Protein AF-A0A165EGM9-F1 (afdb_monomer_lite)

Organism: NCBI:txid1353952

Structure (mmCIF, N/CA/C/O backbone):
data_AF-A0A165EGM9-F1
#
_entry.id   AF-A0A165EGM9-F1
#
loop_
_atom_site.group_PDB
_atom_site.id
_atom_site.type_symbol
_atom_site.label_atom_id
_atom_site.label_alt_id
_atom_site.label_comp_id
_atom_site.label_asym_id
_atom_site.label_entity_id
_atom_site.label_seq_id
_atom_site.pdbx_PDB_ins_code
_atom_site.Cartn_x
_atom_site.Cartn_y
_atom_site.Cartn_z
_atom_site.occupancy
_atom_site.B_iso_or_equiv
_atom_site.auth_seq_id
_atom_site.auth_comp_id
_atom_site.auth_asym_id
_atom_site.auth_atom_id
_atom_site.pdbx_PDB_model_num
ATOM 1 N N . MET A 1 1 ? 1.445 -1.308 5.300 1.00 46.31 1 MET A N 1
ATOM 2 C CA . MET A 1 1 ? 2.634 -1.168 4.480 1.00 46.31 1 MET A CA 1
ATOM 3 C C . MET A 1 1 ? 2.677 0.262 4.068 1.00 46.31 1 MET A C 1
ATOM 5 O O . MET A 1 1 ? 2.256 0.664 2.996 1.00 46.31 1 MET A O 1
ATOM 9 N N . SER A 1 2 ? 3.151 1.046 5.029 1.00 51.19 2 SER A N 1
ATOM 10 C CA . SER A 1 2 ? 4.449 1.681 4.894 1.00 51.19 2 SER A CA 1
ATOM 11 C C . SER A 1 2 ? 4.922 1.847 3.472 1.00 51.19 2 SER A C 1
ATOM 13 O O . SER A 1 2 ? 5.121 0.859 2.762 1.00 51.19 2 SER A O 1
ATOM 15 N N . ASP A 1 3 ? 5.277 3.072 3.143 1.00 58.41 3 ASP A N 1
ATOM 16 C CA . ASP A 1 3 ? 6.037 3.403 1.949 1.00 58.41 3 ASP A CA 1
ATOM 17 C C . ASP A 1 3 ? 7.309 2.528 1.747 1.00 58.41 3 ASP A C 1
ATOM 19 O O . ASP A 1 3 ? 7.892 2.524 0.669 1.00 58.41 3 ASP A O 1
ATOM 23 N N . LEU A 1 4 ? 7.719 1.749 2.758 1.00 63.91 4 LEU A N 1
ATOM 24 C CA . LEU A 1 4 ? 8.855 0.827 2.759 1.00 63.91 4 LEU A CA 1
ATOM 25 C C . LEU A 1 4 ? 8.668 -0.479 1.946 1.00 63.91 4 LEU A C 1
ATOM 27 O O . LEU A 1 4 ? 9.617 -0.933 1.311 1.00 63.91 4 LEU A O 1
ATOM 31 N N . TYR A 1 5 ? 7.478 -1.099 1.952 1.00 76.06 5 TYR A N 1
ATOM 32 C CA . TYR A 1 5 ? 7.256 -2.459 1.407 1.00 76.06 5 TYR A CA 1
ATOM 33 C C . TYR A 1 5 ? 6.175 -2.520 0.312 1.00 76.06 5 TYR A C 1
ATOM 35 O O . TYR A 1 5 ? 5.397 -3.469 0.203 1.00 76.06 5 TYR A O 1
ATOM 43 N N . ILE A 1 6 ? 6.108 -1.471 -0.503 1.00 76.62 6 ILE A N 1
ATOM 44 C CA . ILE A 1 6 ? 5.045 -1.240 -1.492 1.00 76.62 6 ILE A CA 1
ATOM 45 C C . ILE A 1 6 ? 4.948 -2.386 -2.528 1.00 76.62 6 ILE A C 1
ATOM 47 O O . ILE A 1 6 ? 3.878 -2.639 -3.080 1.00 76.62 6 ILE A O 1
ATOM 51 N N . TYR A 1 7 ? 6.038 -3.116 -2.779 1.00 82.06 7 TYR A N 1
ATOM 52 C CA . TYR A 1 7 ? 6.131 -4.128 -3.835 1.00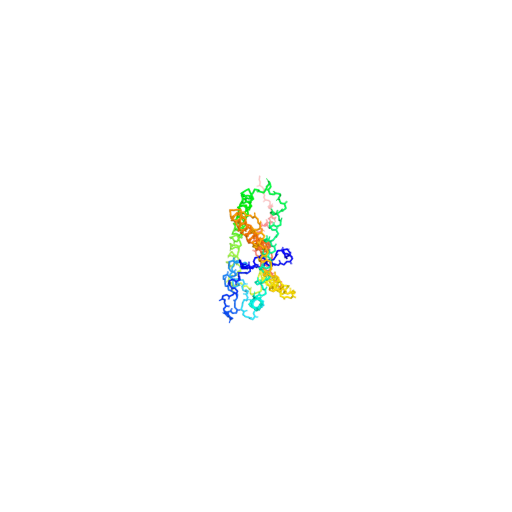 82.06 7 TYR A CA 1
ATOM 53 C C . TYR A 1 7 ? 5.785 -5.555 -3.385 1.00 82.06 7 TYR A C 1
ATOM 55 O O . TYR A 1 7 ? 5.744 -6.455 -4.224 1.00 82.06 7 TYR A O 1
ATOM 63 N N . LEU A 1 8 ? 5.516 -5.782 -2.092 1.00 74.06 8 LEU A N 1
ATOM 64 C CA . LEU A 1 8 ? 5.177 -7.112 -1.564 1.00 74.06 8 LEU A CA 1
ATOM 65 C C . LEU A 1 8 ? 3.777 -7.605 -1.982 1.00 74.06 8 LEU A C 1
ATOM 67 O O . LEU A 1 8 ? 3.542 -8.810 -1.980 1.00 74.06 8 LEU A O 1
ATOM 71 N N . LEU A 1 9 ? 2.872 -6.703 -2.386 1.00 56.66 9 LEU A N 1
ATOM 72 C CA . LEU A 1 9 ? 1.437 -6.995 -2.573 1.00 56.66 9 LEU A CA 1
ATOM 73 C C . LEU A 1 9 ? 0.967 -7.164 -4.009 1.00 56.66 9 LEU A C 1
ATOM 75 O O . LEU A 1 9 ? -0.222 -7.374 -4.219 1.00 56.66 9 LEU A O 1
ATOM 79 N N . ALA A 1 10 ? 1.840 -7.056 -5.012 1.00 55.12 10 ALA A N 1
ATOM 80 C CA . ALA A 1 10 ? 1.376 -6.974 -6.399 1.00 55.12 10 ALA A CA 1
ATOM 81 C C . ALA A 1 10 ? 0.508 -8.168 -6.856 1.00 55.12 10 ALA A C 1
ATOM 83 O O . ALA A 1 10 ? -0.290 -7.996 -7.769 1.00 55.12 10 ALA A O 1
ATOM 84 N N . ASN A 1 11 ? 0.618 -9.319 -6.181 1.00 46.97 11 ASN A N 1
ATOM 85 C CA . ASN A 1 11 ? -0.082 -10.563 -6.510 1.00 46.97 11 ASN A CA 1
ATOM 86 C C . ASN A 1 11 ? -1.082 -11.030 -5.433 1.00 46.97 11 ASN A C 1
ATOM 88 O O . ASN A 1 11 ? -1.532 -12.163 -5.515 1.00 46.97 11 ASN A O 1
ATOM 92 N N . VAL A 1 12 ? -1.344 -10.231 -4.394 1.00 47.81 12 VAL A N 1
ATOM 93 C CA . VAL A 1 12 ? -2.263 -10.588 -3.282 1.00 47.81 12 VAL A CA 1
ATOM 94 C C . VAL A 1 12 ? -3.356 -9.525 -3.107 1.00 47.81 12 VAL A C 1
ATOM 96 O O . VAL A 1 12 ? -4.030 -9.452 -2.081 1.00 47.81 12 VAL A O 1
ATOM 99 N N . VAL A 1 13 ? -3.473 -8.654 -4.115 1.00 51.06 13 VAL A N 1
ATOM 100 C CA . VAL A 1 13 ? -4.503 -7.621 -4.218 1.00 51.06 13 VAL A CA 1
ATOM 101 C C . VAL A 1 13 ? -5.857 -8.324 -4.202 1.00 51.06 13 VAL A C 1
ATOM 103 O O . VAL A 1 13 ? -6.019 -9.325 -4.890 1.00 51.06 13 VAL A O 1
ATOM 106 N N . ASP A 1 14 ? -6.779 -7.826 -3.383 1.00 53.75 14 ASP A N 1
ATOM 107 C CA . ASP A 1 14 ? -8.149 -8.332 -3.202 1.00 53.75 14 ASP A CA 1
ATOM 108 C C . ASP A 1 14 ? -8.296 -9.666 -2.434 1.00 53.75 14 ASP A C 1
ATOM 110 O O . ASP A 1 14 ? -9.394 -9.981 -1.983 1.00 53.75 14 ASP A O 1
ATOM 114 N N . GLU A 1 15 ? -7.214 -10.417 -2.200 1.00 54.19 15 GLU A N 1
ATOM 115 C CA . GLU A 1 15 ? -7.242 -11.658 -1.397 1.00 54.19 15 GLU A CA 1
ATOM 116 C C . GLU A 1 15 ? -6.961 -11.424 0.095 1.00 54.19 15 GLU A C 1
ATOM 118 O O . GLU A 1 15 ? -7.392 -12.198 0.948 1.00 54.19 15 GLU A O 1
ATOM 123 N N . THR A 1 16 ? -6.220 -10.364 0.426 1.00 61.44 16 THR A N 1
ATOM 124 C CA . THR A 1 16 ? -5.791 -10.053 1.798 1.00 61.44 16 THR A CA 1
ATOM 125 C C . THR A 1 16 ? -5.940 -8.566 2.082 1.00 61.44 16 THR A C 1
ATOM 127 O O . THR A 1 16 ? -5.883 -7.744 1.162 1.00 61.44 16 THR A O 1
ATOM 130 N N . ALA A 1 17 ? -6.123 -8.208 3.358 1.00 62.81 17 ALA A N 1
ATOM 131 C CA . ALA A 1 17 ? -6.141 -6.806 3.759 1.00 62.81 17 ALA A CA 1
ATOM 132 C C . ALA A 1 17 ? -4.842 -6.135 3.273 1.00 62.81 17 ALA A C 1
ATOM 134 O O . ALA A 1 17 ? -3.748 -6.670 3.502 1.00 62.81 17 ALA A O 1
ATOM 135 N N . PRO A 1 18 ? -4.918 -4.987 2.572 1.00 66.44 18 PRO A N 1
ATOM 136 C CA . PRO A 1 18 ? -3.711 -4.279 2.199 1.00 66.44 18 PRO A CA 1
ATOM 137 C C . PRO A 1 18 ? -3.057 -3.879 3.501 1.00 66.44 18 PRO A C 1
ATOM 139 O O . PRO A 1 18 ? -3.731 -3.287 4.336 1.00 66.44 18 PRO A O 1
ATOM 142 N N . PHE A 1 19 ? -1.766 -4.150 3.695 1.00 65.38 19 PHE A N 1
ATOM 143 C CA . PHE A 1 19 ? -1.210 -3.727 4.968 1.00 65.38 19 PHE A CA 1
ATOM 144 C C . PHE A 1 19 ? -1.442 -2.228 5.151 1.00 65.38 19 PHE A C 1
ATOM 146 O O . PHE A 1 19 ? -0.991 -1.380 4.371 1.00 65.38 19 PHE A O 1
ATOM 153 N N . THR A 1 20 ? -2.090 -1.907 6.249 1.00 65.44 20 THR A N 1
ATOM 154 C CA . THR A 1 20 ? -2.581 -0.571 6.561 1.00 65.44 20 THR A CA 1
ATOM 155 C C . THR A 1 20 ? -1.590 0.177 7.447 1.00 65.44 20 THR A C 1
ATOM 157 O O . THR A 1 20 ? -1.567 1.402 7.446 1.00 65.44 20 THR A O 1
ATOM 160 N N . PHE A 1 21 ? -0.668 -0.523 8.113 1.00 64.50 21 PHE A N 1
ATOM 161 C CA . PHE A 1 21 ? 0.251 0.074 9.089 1.00 64.50 21 PHE A CA 1
ATOM 162 C C . PHE A 1 21 ? 1.520 0.684 8.472 1.00 64.50 21 PHE A C 1
ATOM 164 O O . PHE A 1 21 ? 2.106 0.131 7.530 1.00 64.50 21 PHE A O 1
ATOM 171 N N . LYS A 1 22 ? 1.969 1.836 8.986 1.00 60.91 22 LYS A N 1
ATOM 172 C CA . LYS A 1 22 ? 3.265 2.439 8.627 1.00 60.91 22 LYS A CA 1
ATOM 173 C C . LYS A 1 22 ? 4.390 1.624 9.271 1.00 60.91 22 LYS A C 1
ATOM 175 O O . LYS A 1 22 ? 4.362 1.381 10.465 1.00 60.91 22 LYS A O 1
ATOM 180 N N . ALA A 1 23 ? 5.380 1.199 8.493 1.00 57.84 23 ALA A N 1
ATOM 181 C CA . ALA A 1 23 ? 6.468 0.348 8.984 1.00 57.84 23 ALA A CA 1
ATOM 182 C C . ALA A 1 23 ? 7.548 1.171 9.676 1.00 57.84 23 ALA A C 1
ATOM 184 O O . ALA A 1 23 ? 8.191 0.632 10.560 1.00 57.84 23 ALA A O 1
ATOM 185 N N . SER A 1 24 ? 7.674 2.472 9.383 1.00 55.22 24 SER A N 1
ATOM 186 C CA . SER A 1 24 ? 8.448 3.386 10.237 1.00 55.22 24 SER A CA 1
ATOM 187 C C . SER A 1 24 ? 7.989 3.298 11.692 1.00 55.22 24 SER A C 1
ATOM 189 O O . SER A 1 24 ? 8.802 3.194 12.600 1.00 55.22 24 SER A O 1
ATOM 191 N N . ASP A 1 25 ? 6.675 3.246 11.905 1.00 56.81 25 ASP A N 1
ATOM 192 C CA . ASP A 1 25 ? 6.075 3.207 13.238 1.00 56.81 25 ASP A CA 1
ATOM 193 C C . ASP A 1 25 ? 6.242 1.813 13.884 1.00 56.81 25 ASP A C 1
ATOM 195 O O . ASP A 1 25 ? 6.171 1.675 15.103 1.00 56.81 25 ASP A O 1
ATOM 199 N N . LEU A 1 26 ? 6.517 0.779 13.076 1.00 58.16 26 LEU A N 1
ATOM 200 C CA . LEU A 1 26 ? 6.785 -0.598 13.514 1.00 58.16 26 LEU A CA 1
ATOM 201 C C . LEU A 1 26 ? 8.276 -0.841 13.815 1.00 58.16 26 LEU A C 1
ATOM 203 O O . LEU A 1 26 ? 8.591 -1.612 14.720 1.00 58.16 26 LEU A O 1
ATOM 207 N N . GLU A 1 27 ? 9.179 -0.195 13.072 1.00 56.47 27 GLU A N 1
ATOM 208 C CA . GLU A 1 27 ? 10.637 -0.359 13.159 1.00 56.47 27 GLU A CA 1
ATOM 209 C C . GLU A 1 27 ? 11.290 0.551 14.211 1.00 56.47 27 GLU A C 1
ATOM 211 O O . GLU A 1 27 ? 12.307 0.173 14.789 1.00 56.47 27 GLU A O 1
ATOM 216 N N . LEU A 1 28 ? 10.721 1.733 14.484 1.00 50.16 28 LEU A N 1
ATOM 217 C CA . LEU A 1 28 ? 11.346 2.750 15.348 1.00 50.16 28 LEU A CA 1
ATOM 218 C C . LEU A 1 28 ? 11.058 2.585 16.841 1.00 50.16 28 LEU A C 1
ATOM 220 O O . LEU A 1 28 ? 11.723 3.199 17.673 1.00 50.16 28 LEU A O 1
ATOM 224 N N . VAL A 1 29 ? 10.074 1.769 17.203 1.00 53.81 29 VAL A N 1
ATOM 225 C CA . VAL A 1 29 ? 9.747 1.546 18.607 1.00 53.81 29 VAL A CA 1
ATOM 226 C C . VAL A 1 29 ? 10.558 0.343 19.064 1.00 53.81 29 VAL A C 1
ATOM 228 O O . VAL A 1 29 ? 10.333 -0.769 18.574 1.00 53.81 29 VAL A O 1
ATOM 231 N N . ALA A 1 30 ? 11.468 0.548 20.022 1.00 53.50 30 ALA A N 1
ATOM 232 C CA . ALA A 1 30 ? 12.106 -0.531 20.774 1.00 53.50 30 ALA A CA 1
ATOM 233 C C . ALA A 1 30 ? 11.040 -1.524 21.282 1.00 53.50 30 ALA A C 1
ATOM 235 O O . ALA A 1 30 ? 9.835 -1.284 21.181 1.00 53.50 30 ALA A O 1
ATOM 236 N N . VAL A 1 31 ? 11.432 -2.695 21.768 1.00 53.50 31 VAL A N 1
ATOM 237 C CA . VAL A 1 31 ? 10.470 -3.629 22.369 1.00 53.50 31 VAL A CA 1
ATOM 238 C C . VAL A 1 31 ? 9.932 -2.994 23.665 1.00 53.50 31 VAL A C 1
ATOM 240 O O . VAL A 1 31 ? 10.500 -3.215 24.721 1.00 53.50 31 VAL A O 1
ATOM 243 N N . GLU A 1 32 ? 8.900 -2.152 23.496 1.00 50.09 32 GLU A N 1
ATOM 244 C CA . GLU A 1 32 ? 7.993 -1.410 24.393 1.00 50.09 32 GLU A CA 1
ATOM 245 C C . GLU A 1 32 ? 7.823 0.076 23.971 1.00 50.09 32 GLU A C 1
ATOM 247 O O . GLU A 1 32 ? 8.798 0.716 23.576 1.00 50.09 32 GLU A O 1
ATOM 252 N N . PRO A 1 33 ? 6.583 0.622 23.972 1.00 54.28 33 PRO A N 1
ATOM 253 C CA . PRO A 1 33 ? 5.447 0.191 24.776 1.00 54.28 33 PRO A CA 1
ATOM 254 C C . PRO A 1 33 ? 4.550 -0.827 24.066 1.00 54.28 33 PRO A C 1
ATOM 256 O O . PRO A 1 33 ? 4.423 -0.867 22.845 1.00 54.28 33 PRO A O 1
ATOM 259 N N . SER A 1 34 ? 3.941 -1.679 24.881 1.00 57.88 34 SER A N 1
ATOM 260 C CA . SER A 1 34 ? 3.045 -2.790 24.545 1.00 57.88 34 SER A CA 1
ATOM 261 C C . SER A 1 34 ? 1.631 -2.353 24.131 1.00 57.88 34 SER A C 1
ATOM 263 O O . SER A 1 34 ? 0.692 -3.142 24.208 1.00 57.88 34 SER A O 1
ATOM 265 N N . VAL A 1 35 ? 1.501 -1.094 23.711 1.00 63.22 35 VAL A N 1
ATOM 266 C CA . VAL A 1 35 ? 0.251 -0.401 23.388 1.00 63.22 35 VAL A CA 1
ATOM 267 C C . VAL A 1 35 ? 0.303 0.015 21.924 1.00 63.22 35 VAL A C 1
ATOM 269 O O . VAL A 1 35 ? 1.366 0.401 21.419 1.00 63.22 35 VAL A O 1
ATOM 272 N N . VAL A 1 36 ? -0.826 -0.075 21.225 1.00 64.69 36 VAL A N 1
ATOM 273 C CA . VAL A 1 36 ? -0.906 0.373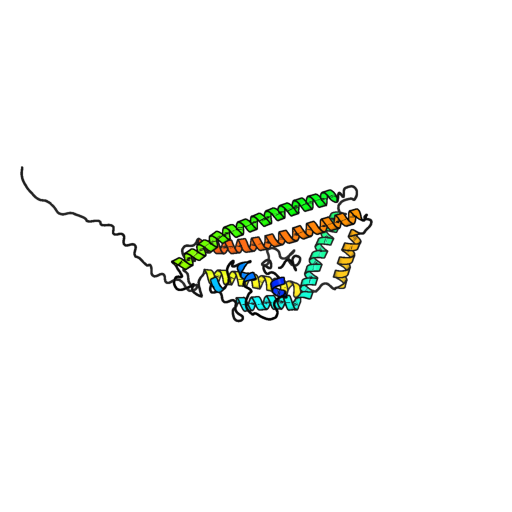 19.834 1.00 64.69 36 VAL A CA 1
ATOM 274 C C . VAL A 1 36 ? -0.725 1.899 19.793 1.00 64.69 36 VAL A C 1
ATOM 276 O O . VAL A 1 36 ? -1.450 2.613 20.480 1.00 64.69 36 VAL A O 1
ATOM 279 N N . PRO A 1 37 ? 0.245 2.450 19.035 1.00 65.31 37 PRO A N 1
ATOM 280 C CA . PRO A 1 37 ? 0.501 3.885 19.074 1.00 65.31 37 PRO A CA 1
ATOM 281 C C . PRO A 1 37 ? -0.732 4.697 18.641 1.00 65.31 37 PRO A C 1
ATOM 283 O O . PRO A 1 37 ? -1.288 4.413 17.576 1.00 65.31 37 PRO A O 1
ATOM 286 N N . PRO A 1 38 ? -1.109 5.776 19.354 1.00 64.00 38 PRO A N 1
ATOM 287 C CA . PRO A 1 38 ? -2.261 6.598 18.983 1.00 64.00 38 PRO A CA 1
ATOM 288 C C . PRO A 1 38 ? -2.161 7.167 17.570 1.00 64.00 38 PRO A C 1
ATOM 290 O O . PRO A 1 38 ? -3.171 7.325 16.901 1.00 64.00 38 PRO A O 1
ATOM 293 N N . ALA A 1 39 ? -0.955 7.434 17.059 1.00 60.50 39 ALA A N 1
ATOM 294 C CA . ALA A 1 39 ? -0.753 7.882 15.680 1.00 60.50 39 ALA A CA 1
ATOM 295 C C . ALA A 1 39 ? -1.187 6.829 14.645 1.00 60.50 39 ALA A C 1
ATOM 297 O O . ALA A 1 39 ? -1.685 7.189 13.579 1.00 60.50 39 ALA A O 1
ATOM 298 N N . VAL A 1 40 ? -1.037 5.540 14.960 1.00 58.47 40 VAL A N 1
ATOM 299 C CA . VAL A 1 40 ? -1.513 4.439 14.117 1.00 58.47 40 VAL A CA 1
ATOM 300 C C . VAL A 1 40 ? -3.040 4.388 14.120 1.00 58.47 40 VAL A C 1
ATOM 302 O O . VAL A 1 40 ? -3.619 4.193 13.058 1.00 58.47 40 VAL A O 1
ATOM 305 N N . MET A 1 41 ? -3.661 4.659 15.272 1.00 60.72 41 MET A N 1
ATOM 306 C CA . MET A 1 41 ? -5.113 4.563 15.479 1.00 60.72 41 MET A CA 1
ATOM 307 C C . MET A 1 41 ? -5.881 5.834 15.096 1.00 60.72 41 MET A C 1
ATOM 309 O O . MET A 1 41 ? -7.020 5.783 14.679 1.00 60.72 41 MET A O 1
ATOM 313 N N . SER A 1 42 ? -5.274 7.013 15.199 1.00 55.47 42 SER A N 1
ATOM 314 C CA . SER A 1 42 ? -5.935 8.296 14.907 1.00 55.47 42 SER A CA 1
ATOM 315 C C . SER A 1 42 ? -5.788 8.719 13.447 1.00 55.47 42 SER A C 1
ATOM 317 O O . SER A 1 42 ? -6.654 9.412 12.914 1.00 55.47 42 SER A O 1
ATOM 319 N N . SER A 1 43 ? -4.698 8.309 12.786 1.00 52.91 43 SER A N 1
ATOM 320 C CA . SER A 1 43 ? -4.437 8.648 11.380 1.00 52.91 43 SER A CA 1
ATOM 321 C C . SER A 1 43 ? -4.881 7.568 10.391 1.00 52.91 43 SER A C 1
ATOM 323 O O . SER A 1 43 ? -4.908 7.823 9.183 1.00 52.91 43 SER A O 1
ATOM 325 N N . ARG A 1 44 ? -5.215 6.368 10.882 1.00 60.94 44 ARG A N 1
ATOM 326 C CA . ARG A 1 44 ? -5.749 5.225 10.129 1.00 60.94 44 ARG A CA 1
ATOM 327 C C . ARG A 1 44 ? -6.735 4.491 11.037 1.00 60.94 44 ARG A C 1
ATOM 329 O O . ARG A 1 44 ? -6.550 4.524 12.239 1.00 60.94 44 ARG A O 1
ATOM 336 N N . TYR A 1 45 ? -7.791 3.921 10.461 1.00 56.28 45 TYR A N 1
ATOM 337 C CA . TYR A 1 4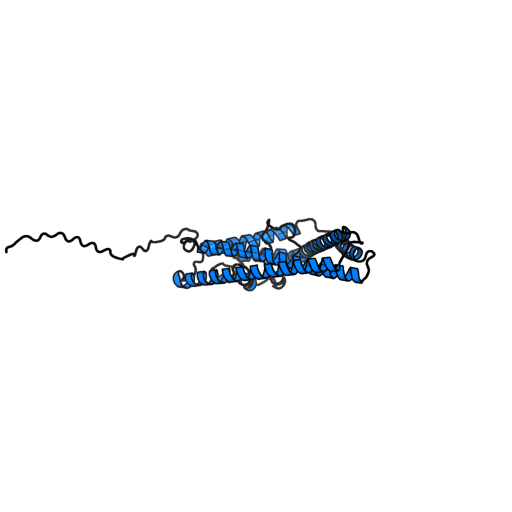5 ? -8.953 3.368 11.170 1.00 56.28 45 TYR A CA 1
ATOM 338 C C . TYR A 1 45 ? -8.630 2.631 12.501 1.00 56.28 45 TYR A C 1
ATOM 340 O O . TYR A 1 45 ? -7.649 1.887 12.550 1.00 56.28 45 TYR A O 1
ATOM 348 N N . PRO A 1 46 ? -9.474 2.761 13.548 1.00 58.75 46 PRO A N 1
ATOM 349 C CA . PRO A 1 46 ? -10.705 3.543 13.600 1.00 58.75 46 PRO A CA 1
ATOM 350 C C . PRO A 1 46 ? -10.332 4.981 13.890 1.00 58.75 46 PRO A C 1
ATOM 352 O O . PRO A 1 46 ? -9.607 5.198 14.825 1.00 58.75 46 PRO A O 1
ATOM 355 N N . TYR A 1 47 ? -10.784 5.954 13.108 1.00 67.94 47 TYR A N 1
ATOM 356 C CA . TYR A 1 47 ? -10.302 7.345 13.122 1.00 67.94 47 TYR A CA 1
ATOM 357 C C . TYR A 1 47 ? -10.620 8.144 14.415 1.00 67.94 47 TYR A C 1
ATOM 359 O O . TYR A 1 47 ? -11.334 9.149 14.391 1.00 67.94 47 TYR A O 1
ATOM 367 N N . ALA A 1 48 ? -10.151 7.633 15.548 1.00 69.00 48 ALA A N 1
ATOM 368 C CA . ALA A 1 48 ? -10.220 8.052 16.938 1.00 69.00 48 ALA A CA 1
ATOM 369 C C . ALA A 1 48 ? -9.351 7.064 17.753 1.00 69.00 48 ALA A C 1
ATOM 371 O O . ALA A 1 48 ? -9.063 5.952 17.327 1.00 69.00 48 ALA A O 1
ATOM 372 N N . GLU A 1 49 ? -8.906 7.440 18.943 1.00 75.12 49 GLU A N 1
ATOM 373 C CA . GLU A 1 49 ? -8.137 6.505 19.774 1.00 75.12 49 GLU A CA 1
ATOM 374 C C . GLU A 1 49 ? -8.977 5.273 20.159 1.00 75.12 49 GLU A C 1
ATOM 376 O O . GLU A 1 49 ? -10.186 5.380 20.326 1.00 75.12 49 GLU A O 1
ATOM 381 N N . LEU A 1 50 ? -8.376 4.092 20.336 1.00 77.25 50 LEU A N 1
ATOM 382 C CA . LEU A 1 50 ? -9.133 2.896 20.751 1.00 77.25 50 LEU A CA 1
ATOM 383 C C . LEU A 1 50 ? -9.814 3.054 22.109 1.00 77.25 50 LEU A C 1
ATOM 385 O O . LEU A 1 50 ? -10.938 2.579 22.304 1.00 77.25 50 LEU A O 1
ATOM 389 N N . SER A 1 51 ? -9.167 3.806 22.997 1.00 74.38 51 SER A N 1
ATOM 390 C CA . SER A 1 51 ? -9.710 4.262 24.274 1.00 74.38 51 SER A CA 1
ATOM 391 C C . SER A 1 51 ? -11.073 4.945 24.117 1.00 74.38 51 SER A C 1
ATOM 393 O O . SER A 1 51 ? -11.958 4.730 24.945 1.00 74.38 51 SER A O 1
ATOM 395 N N . PHE A 1 52 ? -11.285 5.689 23.023 1.00 72.81 52 PHE A N 1
ATOM 396 C CA . PHE A 1 52 ? -12.561 6.326 22.698 1.00 72.81 52 PHE A CA 1
ATOM 397 C C . PHE A 1 52 ? -13.691 5.302 22.562 1.00 72.81 52 PHE A C 1
ATOM 399 O O . PHE A 1 52 ? -14.815 5.581 22.954 1.00 72.81 52 PHE A O 1
ATOM 406 N N . PHE A 1 53 ? -13.414 4.106 22.046 1.00 73.00 53 PHE A N 1
ATOM 407 C CA . PHE A 1 53 ? -14.412 3.045 21.879 1.00 73.00 53 PHE A CA 1
ATOM 408 C C . PHE A 1 53 ? -14.440 2.054 23.042 1.00 73.00 53 PHE A C 1
ATOM 410 O O . PHE A 1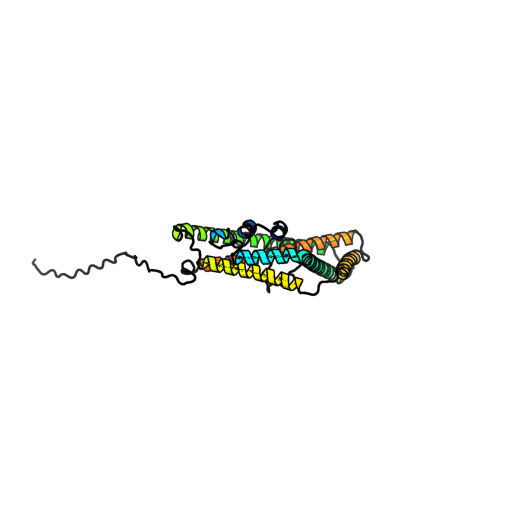 53 ? -15.066 1.001 22.920 1.00 73.00 53 PHE A O 1
ATOM 417 N N . ALA A 1 54 ? -13.746 2.353 24.145 1.00 74.38 54 ALA A N 1
ATOM 418 C CA . ALA A 1 54 ? -13.497 1.410 25.233 1.00 74.38 54 ALA A CA 1
ATOM 419 C C . ALA A 1 54 ? -12.856 0.087 24.756 1.00 74.38 54 ALA A C 1
ATOM 421 O O . ALA A 1 54 ? -13.044 -0.957 25.383 1.00 74.38 54 ALA A O 1
ATOM 422 N N . ILE A 1 55 ? -12.103 0.128 23.651 1.00 78.88 55 ILE A N 1
ATOM 423 C CA . ILE A 1 55 ? -11.334 -1.013 23.152 1.00 78.88 55 ILE A CA 1
ATOM 424 C C . ILE A 1 55 ? -10.004 -1.019 23.894 1.00 78.88 55 ILE A C 1
ATOM 426 O O . ILE A 1 55 ? -9.235 -0.064 23.805 1.00 78.88 55 ILE A O 1
ATOM 430 N N . ASP A 1 56 ? -9.749 -2.099 24.629 1.00 80.94 56 ASP A N 1
ATOM 431 C CA . ASP A 1 56 ? -8.455 -2.324 25.266 1.00 80.94 56 ASP A CA 1
ATOM 432 C C . ASP A 1 56 ? -7.410 -2.652 24.193 1.00 80.94 56 ASP A C 1
ATOM 434 O O . ASP A 1 56 ? -7.585 -3.571 23.388 1.00 80.94 56 ASP A O 1
ATOM 438 N N . ASP A 1 57 ? -6.336 -1.874 24.184 1.00 78.56 57 ASP A N 1
ATOM 439 C CA . ASP A 1 57 ? -5.195 -1.979 23.282 1.00 78.56 57 ASP A CA 1
ATOM 440 C C . ASP A 1 57 ? -3.880 -2.239 24.032 1.00 78.56 57 ASP A C 1
ATOM 442 O O . ASP A 1 57 ? -2.799 -2.227 23.435 1.00 78.56 57 ASP A O 1
ATOM 446 N N . GLY A 1 58 ? -3.971 -2.520 25.337 1.00 78.19 58 GLY A N 1
ATOM 447 C CA . GLY A 1 58 ? -2.842 -2.868 26.184 1.00 78.19 58 GLY A CA 1
ATOM 448 C C . GLY A 1 58 ? -2.285 -4.264 25.899 1.00 78.19 58 GLY A C 1
ATOM 449 O O . GLY A 1 58 ? -2.883 -5.081 25.198 1.00 78.19 58 GLY A O 1
ATOM 450 N N . ARG A 1 59 ? -1.140 -4.582 26.512 1.00 75.50 59 ARG A N 1
ATOM 451 C CA . ARG A 1 59 ? -0.359 -5.816 26.280 1.00 75.50 59 ARG A CA 1
ATOM 452 C C . ARG A 1 59 ? -1.157 -7.121 26.320 1.00 75.50 59 ARG A C 1
ATOM 454 O O . ARG A 1 59 ? -0.826 -8.067 25.607 1.00 75.50 59 ARG A O 1
ATOM 461 N N . TYR A 1 60 ? -2.130 -7.200 27.222 1.00 79.81 60 TYR A N 1
ATOM 462 C CA . TYR A 1 60 ? -2.899 -8.416 27.485 1.00 79.81 60 TYR A CA 1
ATOM 463 C C . TYR A 1 60 ? -4.246 -8.444 26.755 1.00 79.81 60 TYR A C 1
ATOM 465 O O . TYR A 1 60 ? -4.948 -9.449 26.837 1.00 79.81 60 TYR A O 1
ATOM 473 N N . SER A 1 61 ? -4.579 -7.389 26.010 1.00 84.94 61 SER A N 1
ATOM 474 C CA . SER A 1 61 ? -5.748 -7.354 25.136 1.00 84.94 61 SER A CA 1
ATOM 475 C C . SER A 1 61 ? -5.524 -8.184 23.868 1.00 84.94 61 SER A C 1
ATOM 477 O O . SER A 1 61 ? -4.388 -8.401 23.438 1.00 84.94 61 SER A O 1
ATOM 479 N N . LEU A 1 62 ? -6.610 -8.621 23.224 1.00 84.50 62 LEU A N 1
ATOM 480 C CA . LEU A 1 62 ? -6.533 -9.327 21.938 1.00 84.50 62 LEU A CA 1
ATOM 481 C C . LEU A 1 62 ? -5.872 -8.463 20.854 1.00 84.50 62 LEU A C 1
ATOM 483 O O . LEU A 1 62 ? -5.020 -8.948 20.109 1.00 84.50 62 LEU A O 1
ATOM 487 N N . VAL A 1 63 ? -6.235 -7.178 20.794 1.00 83.75 63 VAL A N 1
ATOM 488 C CA . VAL A 1 63 ? -5.682 -6.222 19.825 1.00 83.75 63 VAL A CA 1
ATOM 489 C C . VAL A 1 63 ? -4.189 -6.010 20.078 1.00 83.75 63 VAL A C 1
ATOM 491 O O . VAL A 1 63 ? -3.388 -6.115 19.149 1.00 83.75 63 VAL A O 1
ATOM 494 N N . GLY A 1 64 ? -3.792 -5.803 21.336 1.00 81.56 64 GLY A N 1
ATOM 495 C CA . GLY A 1 64 ? -2.394 -5.636 21.730 1.00 81.56 64 GLY A CA 1
ATOM 496 C C . GLY A 1 64 ? -1.541 -6.876 21.453 1.00 81.56 64 GLY A C 1
ATOM 497 O O . GLY A 1 64 ? -0.428 -6.755 20.942 1.00 81.56 64 GLY A O 1
ATOM 498 N N . GLN A 1 65 ? -2.060 -8.084 21.704 1.00 84.81 65 GLN A N 1
ATOM 499 C CA . GLN A 1 65 ? -1.357 -9.332 21.383 1.00 84.81 65 GLN A CA 1
ATOM 500 C C . GLN A 1 65 ? -1.137 -9.508 19.874 1.00 84.81 65 GLN A C 1
ATOM 502 O O . GLN A 1 65 ? -0.020 -9.821 19.456 1.00 84.81 65 GLN A O 1
ATOM 507 N N . GLN A 1 66 ? -2.164 -9.265 19.052 1.00 85.31 66 GLN A N 1
ATOM 508 C CA . GLN A 1 66 ? -2.050 -9.337 17.590 1.00 85.31 66 GLN A CA 1
ATOM 509 C C . GLN A 1 66 ? -1.096 -8.270 17.039 1.00 85.31 66 GLN A C 1
ATOM 511 O O . GLN A 1 66 ? -0.260 -8.555 16.180 1.00 85.31 66 GLN A O 1
ATOM 516 N N . TRP A 1 67 ? -1.153 -7.054 17.583 1.00 83.12 67 TRP A N 1
ATOM 517 C CA . TRP A 1 67 ? -0.222 -5.983 17.242 1.00 83.12 67 TRP A CA 1
ATOM 518 C C . TRP A 1 67 ? 1.231 -6.354 17.555 1.00 83.12 67 TRP A C 1
ATOM 520 O O . TRP A 1 67 ? 2.110 -6.236 16.696 1.00 83.12 67 TRP A O 1
ATOM 530 N N . MET A 1 68 ? 1.491 -6.852 18.769 1.00 81.69 68 MET A N 1
ATOM 531 C CA . MET A 1 68 ? 2.819 -7.318 19.169 1.00 81.69 68 MET A CA 1
ATOM 532 C C . MET A 1 68 ? 3.317 -8.443 18.264 1.00 81.69 68 MET A C 1
ATOM 534 O O . MET A 1 68 ? 4.489 -8.443 17.882 1.00 81.69 68 MET A O 1
ATOM 538 N N . LEU A 1 69 ? 2.439 -9.377 17.894 1.00 84.62 69 LEU A N 1
ATOM 539 C CA . LEU A 1 69 ? 2.775 -10.476 17.000 1.00 84.62 69 LEU A CA 1
ATOM 540 C C . LEU A 1 69 ? 3.173 -9.966 15.609 1.00 84.62 69 LEU A C 1
ATOM 542 O O . LEU A 1 69 ? 4.229 -10.349 15.104 1.00 84.62 69 LEU A O 1
ATOM 546 N N . LEU A 1 70 ? 2.389 -9.059 15.016 1.00 83.88 70 LEU A N 1
ATOM 547 C CA . LEU A 1 70 ? 2.712 -8.433 13.731 1.00 83.88 70 LEU A CA 1
ATOM 548 C C . LEU A 1 70 ? 4.059 -7.699 13.786 1.00 83.88 70 LEU A C 1
ATOM 550 O O . LEU A 1 70 ? 4.916 -7.911 12.925 1.00 83.88 70 LEU A O 1
ATOM 554 N N . LYS A 1 71 ? 4.278 -6.875 14.819 1.00 81.31 71 LYS A N 1
ATOM 555 C CA . LYS A 1 71 ? 5.540 -6.146 15.016 1.00 81.31 71 LYS A CA 1
ATOM 556 C C . LYS A 1 71 ? 6.722 -7.106 15.143 1.00 81.31 71 LYS A C 1
ATOM 558 O O . LYS A 1 71 ? 7.760 -6.895 14.514 1.00 81.31 71 LYS A O 1
ATOM 563 N N . TRP A 1 72 ? 6.560 -8.178 15.919 1.00 83.94 72 TRP A N 1
ATOM 564 C CA . TRP A 1 72 ? 7.578 -9.211 16.072 1.00 83.94 72 TRP A CA 1
ATOM 565 C C . TRP A 1 72 ? 7.891 -9.894 14.738 1.00 83.94 72 TRP A C 1
ATOM 567 O O . TRP A 1 72 ? 9.064 -10.004 14.392 1.00 83.94 72 TRP A O 1
ATOM 577 N N . PHE A 1 73 ? 6.880 -10.285 13.954 1.00 84.19 73 PHE A N 1
ATOM 578 C CA . PHE A 1 73 ? 7.078 -10.906 12.640 1.00 84.19 73 PHE A CA 1
ATOM 579 C C . PHE A 1 73 ? 7.842 -9.988 11.682 1.00 84.19 73 PHE A C 1
ATOM 581 O O . PHE A 1 73 ? 8.798 -10.428 11.039 1.00 84.19 73 PHE A O 1
ATOM 588 N N . ILE A 1 74 ? 7.462 -8.709 11.614 1.00 82.19 74 ILE A N 1
ATOM 589 C CA . ILE A 1 74 ? 8.128 -7.722 10.755 1.00 82.19 74 ILE A CA 1
ATOM 590 C C . ILE A 1 74 ? 9.579 -7.520 11.193 1.00 82.19 74 ILE A C 1
ATOM 592 O O . ILE A 1 74 ? 10.484 -7.604 10.367 1.00 82.19 74 ILE A O 1
ATOM 596 N N . SER A 1 75 ? 9.819 -7.328 12.492 1.00 82.44 75 SER A N 1
ATOM 597 C CA . SER A 1 75 ? 11.167 -7.135 13.034 1.00 82.44 75 SER A CA 1
ATOM 598 C C . SER A 1 75 ? 12.051 -8.369 12.824 1.00 82.44 75 SER A C 1
ATOM 600 O O . SER A 1 75 ? 13.176 -8.263 12.333 1.00 82.44 75 SER A O 1
ATOM 602 N N . LYS A 1 76 ? 11.530 -9.564 13.128 1.00 85.88 76 LYS A N 1
ATOM 603 C CA . LYS A 1 76 ? 12.271 -10.827 13.047 1.00 85.88 76 LYS A CA 1
ATOM 604 C C . LYS A 1 76 ? 12.628 -11.211 11.614 1.00 85.88 76 LYS A C 1
ATOM 606 O O . LYS A 1 76 ? 13.659 -11.851 11.394 1.00 85.88 76 LYS A O 1
ATOM 611 N N . HIS A 1 77 ? 11.788 -10.841 10.650 1.00 85.50 77 HIS A N 1
ATOM 612 C CA . HIS A 1 77 ? 11.941 -11.218 9.247 1.00 85.50 77 HIS A CA 1
ATOM 613 C C . HIS A 1 77 ? 12.202 -10.036 8.309 1.00 85.50 77 HIS A C 1
ATOM 615 O O . HIS A 1 77 ? 12.083 -10.194 7.093 1.00 85.50 77 HIS A O 1
ATOM 621 N N . SER A 1 78 ? 12.628 -8.889 8.839 1.00 84.31 78 SER A N 1
ATOM 622 C CA . SER A 1 78 ? 12.890 -7.660 8.077 1.00 84.31 78 SER A CA 1
ATOM 623 C C . SER A 1 78 ? 13.775 -7.902 6.851 1.00 84.31 78 SER A C 1
ATOM 625 O O . SER A 1 78 ? 13.414 -7.519 5.743 1.00 84.31 78 SER A O 1
ATOM 627 N N . ALA A 1 79 ? 14.880 -8.638 6.997 1.00 83.62 79 ALA A N 1
ATOM 628 C CA . ALA A 1 79 ? 15.773 -8.970 5.884 1.00 83.62 79 ALA A CA 1
ATOM 629 C C . ALA A 1 79 ? 15.064 -9.744 4.754 1.00 83.62 79 ALA A C 1
ATOM 631 O O . ALA A 1 79 ? 15.265 -9.445 3.576 1.00 83.62 79 ALA A O 1
ATOM 632 N N . LYS A 1 80 ? 14.197 -10.707 5.101 1.00 84.62 80 LYS A N 1
ATOM 633 C CA . LYS A 1 80 ? 13.396 -11.460 4.120 1.00 84.62 80 LYS A CA 1
ATOM 634 C C . LYS A 1 80 ? 12.359 -10.558 3.447 1.00 84.62 80 LYS A C 1
ATOM 636 O O . LYS A 1 80 ? 12.191 -10.625 2.232 1.00 84.62 80 LYS A O 1
ATOM 641 N N . LEU A 1 81 ? 11.696 -9.695 4.217 1.00 83.81 81 LEU A N 1
ATOM 642 C CA . LEU A 1 81 ? 10.714 -8.738 3.703 1.00 83.81 81 LEU A CA 1
ATOM 643 C C . LEU A 1 81 ? 11.360 -7.728 2.744 1.00 83.81 81 LEU A C 1
ATOM 645 O O . LEU A 1 81 ? 10.840 -7.505 1.653 1.00 83.81 81 LEU A O 1
ATOM 649 N N . HIS A 1 82 ? 12.537 -7.194 3.081 1.00 84.81 82 HIS A N 1
ATOM 650 C CA . HIS A 1 82 ? 13.311 -6.330 2.188 1.00 84.81 82 HIS A CA 1
ATOM 651 C C . HIS A 1 82 ? 13.721 -7.049 0.904 1.00 84.81 82 HIS A C 1
ATOM 653 O O . HIS A 1 82 ? 13.513 -6.514 -0.183 1.00 84.81 82 HIS A O 1
ATOM 659 N N . ALA A 1 83 ? 14.249 -8.271 1.004 1.00 85.19 83 ALA A N 1
ATOM 660 C CA . ALA A 1 83 ? 14.643 -9.057 -0.162 1.00 85.19 83 ALA A CA 1
ATOM 661 C C . ALA A 1 83 ? 13.452 -9.359 -1.088 1.00 85.19 83 ALA A C 1
ATOM 663 O O . ALA A 1 83 ? 13.563 -9.245 -2.311 1.00 85.19 83 ALA A O 1
ATOM 664 N N . ALA A 1 84 ? 12.295 -9.711 -0.523 1.00 85.69 84 ALA A N 1
ATOM 665 C CA . ALA A 1 84 ? 11.074 -9.948 -1.284 1.00 85.69 84 ALA A CA 1
ATOM 666 C C . ALA A 1 84 ? 10.540 -8.661 -1.939 1.00 85.69 84 ALA A C 1
ATOM 668 O O . ALA A 1 84 ? 10.126 -8.694 -3.100 1.00 85.69 84 ALA A O 1
ATOM 669 N N . ASN A 1 85 ? 10.608 -7.525 -1.240 1.00 86.69 85 ASN A N 1
ATOM 670 C CA . ASN A 1 85 ? 10.194 -6.225 -1.761 1.00 86.69 85 ASN A CA 1
ATOM 671 C C . ASN A 1 85 ? 11.094 -5.781 -2.922 1.00 86.69 85 ASN A C 1
ATOM 673 O O . ASN A 1 85 ? 10.599 -5.419 -3.988 1.00 86.69 85 ASN A O 1
ATOM 677 N N . GLU A 1 86 ? 12.413 -5.902 -2.762 1.00 87.31 86 GLU A N 1
ATOM 678 C CA . GLU A 1 86 ? 13.378 -5.624 -3.828 1.00 87.31 86 GLU A CA 1
ATOM 679 C C . GLU A 1 86 ? 13.182 -6.547 -5.029 1.00 87.31 86 GLU A C 1
ATOM 681 O O . GLU A 1 86 ? 13.209 -6.093 -6.172 1.00 87.31 86 GLU A O 1
ATOM 686 N N . ARG A 1 87 ? 12.896 -7.835 -4.802 1.00 87.06 87 ARG A N 1
ATOM 687 C CA . ARG A 1 87 ? 12.541 -8.755 -5.889 1.00 87.06 87 ARG A CA 1
ATOM 688 C C . ARG A 1 87 ? 11.315 -8.270 -6.661 1.00 87.06 87 ARG A C 1
ATOM 690 O O . ARG A 1 87 ? 11.308 -8.348 -7.889 1.00 87.06 87 ARG A O 1
ATOM 697 N N . GLY A 1 88 ? 10.281 -7.809 -5.954 1.00 87.12 88 GLY A N 1
ATOM 698 C CA . GLY A 1 88 ? 9.070 -7.240 -6.547 1.00 87.12 88 GLY A CA 1
ATOM 699 C C . GLY A 1 88 ? 9.377 -6.005 -7.395 1.00 87.12 88 GLY A C 1
ATOM 700 O O . GLY A 1 88 ? 8.989 -5.959 -8.563 1.00 87.12 88 GLY A O 1
ATOM 701 N N . ARG A 1 89 ? 10.162 -5.065 -6.850 1.00 90.62 89 ARG A N 1
ATOM 702 C CA . ARG A 1 89 ? 10.633 -3.866 -7.562 1.00 90.62 89 ARG A CA 1
ATOM 703 C C . ARG A 1 89 ? 11.365 -4.228 -8.854 1.00 90.62 89 ARG A C 1
ATOM 705 O O . ARG A 1 89 ? 10.999 -3.748 -9.923 1.00 90.62 89 ARG A O 1
ATOM 712 N N . LEU A 1 90 ? 12.360 -5.112 -8.765 1.00 89.94 90 LEU A N 1
ATOM 713 C CA . LEU A 1 90 ? 13.192 -5.510 -9.902 1.00 89.94 90 LEU A CA 1
ATOM 714 C C . LEU A 1 90 ? 12.399 -6.259 -10.975 1.00 89.94 90 LEU A C 1
ATOM 716 O O . LEU A 1 90 ? 12.651 -6.070 -12.159 1.00 89.94 90 LEU A O 1
ATOM 720 N N . ARG A 1 91 ? 11.422 -7.093 -10.592 1.00 89.50 91 ARG A N 1
ATOM 721 C CA . ARG A 1 91 ? 10.528 -7.749 -11.561 1.00 89.50 91 ARG A CA 1
ATOM 722 C C . ARG A 1 91 ? 9.720 -6.740 -12.364 1.00 89.50 91 ARG A C 1
ATOM 724 O O . ARG A 1 91 ? 9.606 -6.910 -13.572 1.00 89.50 91 ARG A O 1
ATOM 731 N N . MET A 1 92 ? 9.181 -5.710 -11.714 1.00 90.75 92 MET A N 1
ATOM 732 C CA . MET A 1 92 ? 8.443 -4.666 -12.425 1.00 90.75 92 MET A CA 1
ATOM 733 C C . MET A 1 92 ? 9.350 -3.853 -13.341 1.00 90.75 92 MET A C 1
ATOM 735 O O . MET A 1 92 ? 8.988 -3.633 -14.489 1.00 90.75 92 MET A O 1
ATOM 739 N N . GLU A 1 93 ? 10.545 -3.476 -12.879 1.00 92.44 93 GLU A N 1
ATOM 740 C CA . GLU A 1 93 ? 11.523 -2.777 -13.724 1.00 92.44 93 GLU A CA 1
ATOM 741 C C . GLU A 1 93 ? 11.897 -3.606 -14.959 1.00 92.44 93 GLU A C 1
ATOM 743 O O . GLU A 1 93 ? 11.902 -3.078 -16.068 1.00 92.44 93 GLU A O 1
ATOM 748 N N . LEU A 1 94 ? 12.151 -4.909 -14.795 1.00 90.75 94 LEU A N 1
ATOM 749 C CA . LEU A 1 94 ? 12.412 -5.818 -15.914 1.00 90.75 94 LEU A CA 1
ATOM 750 C C . LEU A 1 94 ? 11.208 -5.948 -16.855 1.00 90.75 94 LEU A C 1
ATOM 752 O O . LEU A 1 94 ? 11.406 -5.986 -18.067 1.00 90.75 94 LEU A O 1
ATOM 756 N N . GLY A 1 95 ? 9.983 -5.979 -16.322 1.00 92.00 95 GLY A N 1
ATOM 757 C CA . GLY A 1 95 ? 8.756 -5.944 -17.121 1.00 92.00 95 GLY A CA 1
ATOM 758 C C . GLY A 1 95 ? 8.672 -4.676 -17.969 1.00 92.00 95 GLY A C 1
ATOM 759 O O . GLY A 1 95 ? 8.555 -4.756 -19.186 1.00 92.00 95 GLY A O 1
ATOM 760 N N . TRP A 1 96 ? 8.879 -3.507 -17.360 1.00 93.31 96 TRP A N 1
ATOM 761 C CA . TRP A 1 96 ? 8.887 -2.237 -18.086 1.00 93.31 96 TRP A CA 1
ATOM 762 C C . TRP A 1 96 ? 10.022 -2.148 -19.116 1.00 93.31 96 TRP A C 1
ATOM 764 O O . TRP A 1 96 ? 9.836 -1.547 -20.172 1.00 93.31 96 TRP A O 1
ATOM 774 N N . LEU A 1 97 ? 11.199 -2.735 -18.854 1.00 91.00 97 LEU A N 1
ATOM 775 C CA . LEU A 1 97 ? 12.258 -2.845 -19.870 1.00 91.00 97 LEU A CA 1
ATOM 776 C C . LEU A 1 97 ? 11.838 -3.742 -21.032 1.00 91.00 97 LEU A C 1
ATOM 778 O O . LEU A 1 97 ? 12.141 -3.406 -22.177 1.00 91.00 97 LEU A O 1
ATOM 782 N N . ALA A 1 98 ? 11.172 -4.863 -20.754 1.00 90.44 98 ALA A N 1
ATOM 783 C CA . ALA A 1 98 ? 10.661 -5.752 -21.789 1.00 90.44 98 ALA A CA 1
ATOM 784 C C . ALA A 1 98 ? 9.646 -5.020 -22.680 1.00 90.44 98 ALA A C 1
ATOM 786 O O . ALA A 1 98 ? 9.795 -5.051 -23.902 1.00 90.44 98 ALA A O 1
ATOM 787 N N . ASP A 1 99 ? 8.720 -4.262 -22.087 1.00 89.62 99 ASP A N 1
ATOM 788 C CA . ASP A 1 99 ? 7.750 -3.438 -22.819 1.00 89.62 99 ASP A CA 1
ATOM 789 C C . ASP A 1 99 ? 8.451 -2.400 -23.713 1.00 89.62 99 ASP A C 1
ATOM 791 O O . ASP A 1 99 ? 8.133 -2.254 -24.892 1.00 89.62 99 ASP A O 1
ATOM 795 N N . LEU A 1 100 ? 9.480 -1.721 -23.189 1.00 88.69 100 LEU A N 1
ATOM 796 C CA . LEU A 1 100 ? 10.273 -0.752 -23.956 1.00 88.69 100 LEU A CA 1
ATOM 797 C C . LEU A 1 100 ? 11.062 -1.381 -25.111 1.00 88.69 100 LEU A C 1
ATOM 799 O O . LEU A 1 100 ? 11.400 -0.680 -26.063 1.00 88.69 100 LEU A O 1
ATOM 803 N N . ARG A 1 101 ? 11.432 -2.659 -25.007 1.00 85.75 101 ARG A N 1
ATOM 804 C CA . ARG A 1 101 ? 12.179 -3.396 -26.042 1.00 85.75 101 ARG A CA 1
ATOM 805 C C . ARG A 1 101 ? 11.274 -3.990 -27.105 1.00 85.75 101 ARG A C 1
ATOM 807 O O . ARG A 1 101 ? 11.719 -4.166 -28.233 1.00 85.75 101 ARG A O 1
ATOM 814 N N . ALA A 1 102 ? 10.030 -4.295 -26.748 1.00 87.81 102 ALA A N 1
ATOM 815 C CA . ALA A 1 102 ? 9.026 -4.749 -27.697 1.00 87.81 102 ALA A CA 1
ATOM 816 C C . ALA A 1 102 ? 8.701 -3.668 -28.745 1.00 87.81 102 ALA A C 1
ATOM 818 O O . ALA A 1 102 ? 8.272 -3.991 -29.850 1.00 87.81 102 ALA A O 1
ATOM 819 N N . ILE A 1 103 ? 8.943 -2.391 -28.426 1.00 85.38 103 ILE A N 1
ATOM 820 C CA . ILE A 1 103 ? 8.791 -1.273 -29.359 1.00 85.38 103 ILE A CA 1
ATOM 821 C C . ILE A 1 103 ? 10.017 -1.215 -30.289 1.00 85.38 103 ILE A C 1
ATOM 823 O O . ILE A 1 103 ? 11.135 -1.007 -29.806 1.00 85.38 103 ILE A O 1
ATOM 827 N N . PRO A 1 104 ? 9.845 -1.331 -31.621 1.00 83.69 104 PRO A N 1
ATOM 828 C CA . PRO A 1 104 ? 10.952 -1.187 -32.561 1.00 83.69 104 PRO A CA 1
ATOM 829 C C . PRO A 1 104 ? 11.648 0.168 -32.400 1.00 83.69 104 PRO A C 1
ATOM 831 O O . PRO A 1 104 ? 10.980 1.195 -32.282 1.00 83.69 104 PRO A O 1
ATOM 834 N N . ASN A 1 105 ? 12.984 0.200 -32.467 1.00 80.12 105 ASN A N 1
ATOM 835 C CA . ASN A 1 105 ? 13.768 1.427 -32.246 1.00 80.12 105 ASN A CA 1
ATOM 836 C C . ASN A 1 105 ? 13.332 2.607 -33.136 1.00 80.12 105 ASN A C 1
ATOM 838 O O . ASN A 1 105 ? 13.360 3.745 -32.681 1.00 80.12 105 ASN A O 1
ATOM 842 N N . ALA A 1 106 ? 12.881 2.345 -34.369 1.00 77.06 106 ALA A N 1
ATOM 843 C CA . ALA A 1 106 ? 12.367 3.368 -35.287 1.00 77.06 106 ALA A CA 1
ATOM 844 C C . ALA A 1 106 ? 11.102 4.089 -34.774 1.00 77.06 106 ALA A C 1
ATOM 846 O O . ALA A 1 106 ? 10.800 5.199 -35.205 1.00 77.06 106 ALA A O 1
ATOM 847 N N . HIS A 1 107 ? 10.369 3.468 -33.848 1.00 80.88 107 HIS A N 1
ATOM 848 C CA . HIS A 1 107 ? 9.127 3.976 -33.264 1.00 80.88 107 HIS A CA 1
ATOM 849 C C . HIS A 1 107 ? 9.247 4.261 -31.760 1.00 80.88 107 HIS A C 1
ATOM 851 O O . HIS A 1 107 ? 8.289 4.729 -31.141 1.00 80.88 107 HIS A O 1
ATOM 857 N N . LEU A 1 108 ? 10.413 4.001 -31.158 1.00 84.69 108 LEU A N 1
ATOM 858 C CA . LEU A 1 108 ? 10.648 4.224 -29.737 1.00 84.69 108 LEU A CA 1
ATOM 859 C C . LEU A 1 108 ? 10.826 5.720 -29.455 1.00 84.69 108 LEU A C 1
ATOM 861 O O . LEU A 1 108 ? 11.930 6.261 -29.495 1.00 84.69 108 LEU A O 1
ATOM 865 N N . ASN A 1 109 ? 9.724 6.385 -29.113 1.00 90.50 109 ASN A N 1
ATOM 866 C CA . ASN A 1 109 ? 9.738 7.769 -28.656 1.00 90.50 109 ASN A CA 1
ATOM 867 C C . ASN A 1 109 ? 9.695 7.834 -27.121 1.00 90.50 109 ASN A C 1
ATOM 869 O O . ASN A 1 109 ? 8.627 7.832 -26.507 1.00 90.50 109 ASN A O 1
ATOM 873 N N . LEU A 1 110 ? 10.876 7.900 -26.499 1.00 90.56 110 LEU A N 1
ATOM 874 C CA . LEU A 1 110 ? 11.010 7.954 -25.039 1.00 90.56 110 LEU A CA 1
ATOM 875 C C . LEU A 1 110 ? 10.384 9.213 -24.421 1.00 90.56 110 LEU A C 1
ATOM 877 O O . LEU A 1 110 ? 9.883 9.141 -23.302 1.00 90.56 110 LEU A O 1
ATOM 881 N N . ASP A 1 111 ? 10.384 10.346 -25.126 1.00 93.38 111 ASP A N 1
ATOM 882 C CA . ASP A 1 111 ? 9.774 11.580 -24.619 1.00 93.38 111 ASP A CA 1
ATOM 883 C C . ASP A 1 111 ? 8.249 11.458 -24.567 1.00 93.38 111 ASP A C 1
ATOM 885 O O . ASP A 1 111 ? 7.632 11.862 -23.580 1.00 93.38 111 ASP A O 1
ATOM 889 N N . ARG A 1 112 ? 7.649 10.813 -25.577 1.00 93.50 112 ARG A N 1
ATOM 890 C CA . ARG A 1 112 ? 6.215 10.495 -25.579 1.00 93.50 112 ARG A CA 1
ATOM 891 C C . ARG A 1 112 ? 5.848 9.568 -24.421 1.00 93.50 112 ARG A C 1
ATOM 893 O O . ARG A 1 112 ? 4.917 9.870 -23.690 1.00 93.50 112 ARG A O 1
ATOM 900 N N . LEU A 1 113 ? 6.619 8.502 -24.201 1.00 93.88 113 LEU A N 1
ATOM 901 C CA . LEU A 1 113 ? 6.380 7.557 -23.101 1.00 93.88 113 LEU A CA 1
ATOM 902 C C . LEU A 1 113 ? 6.526 8.203 -21.718 1.00 93.88 113 LEU A C 1
ATOM 904 O O . LEU A 1 113 ? 5.780 7.881 -20.796 1.00 93.88 113 LEU A O 1
ATOM 908 N N . ILE A 1 114 ? 7.479 9.127 -21.558 1.00 95.56 114 ILE A N 1
ATOM 909 C CA . ILE A 1 114 ? 7.596 9.923 -20.331 1.00 95.56 114 ILE A CA 1
ATOM 910 C C . ILE A 1 114 ? 6.346 10.778 -20.143 1.00 95.56 114 ILE A C 1
ATOM 912 O O . ILE A 1 114 ? 5.824 10.812 -19.033 1.00 95.56 114 ILE A O 1
ATOM 916 N N . LYS A 1 115 ? 5.875 11.451 -21.198 1.00 96.56 115 LYS A N 1
ATOM 917 C CA . LYS A 1 115 ? 4.681 12.295 -21.138 1.00 96.56 115 LYS A CA 1
ATOM 918 C C . LYS A 1 115 ? 3.437 11.484 -20.764 1.00 96.56 115 LYS A C 1
ATOM 920 O O . LYS A 1 115 ? 2.769 11.841 -19.804 1.00 96.56 115 LYS A O 1
ATOM 925 N N . GLU A 1 116 ? 3.197 10.358 -21.433 1.00 94.94 116 GLU A N 1
ATOM 926 C CA . GLU A 1 116 ? 2.089 9.440 -21.122 1.00 94.94 116 GLU A CA 1
ATOM 927 C C . GLU A 1 116 ? 2.156 8.956 -19.662 1.00 94.94 116 GLU A C 1
ATOM 929 O O . GLU A 1 116 ? 1.159 8.957 -18.946 1.00 94.94 116 GLU A O 1
ATOM 934 N N . ALA A 1 117 ? 3.349 8.600 -19.169 1.00 94.50 117 ALA A N 1
ATOM 935 C CA . ALA A 1 117 ? 3.519 8.201 -17.772 1.00 94.50 117 ALA A CA 1
ATOM 936 C C . ALA A 1 117 ? 3.276 9.356 -16.783 1.00 94.50 117 ALA A C 1
ATOM 938 O O . ALA A 1 117 ? 2.847 9.113 -15.656 1.00 94.50 117 ALA A O 1
ATOM 939 N N . GLN A 1 118 ? 3.579 10.602 -17.164 1.00 97.00 118 GLN A N 1
ATOM 940 C CA . GLN A 1 118 ? 3.284 11.781 -16.346 1.00 97.00 118 GLN A CA 1
ATOM 941 C C . GLN A 1 118 ? 1.784 12.053 -16.285 1.00 97.00 118 GLN A C 1
ATOM 943 O O . GLN A 1 118 ? 1.281 12.285 -15.191 1.00 97.00 118 GLN A O 1
ATOM 948 N N . GLU A 1 119 ? 1.097 11.976 -17.424 1.00 97.25 119 GLU A N 1
ATOM 949 C CA . GLU A 1 119 ? -0.359 12.110 -17.516 1.00 97.25 119 GLU A CA 1
ATOM 950 C C . GLU A 1 119 ? -1.042 11.053 -16.631 1.00 97.25 119 GLU A C 1
ATOM 952 O O . GLU A 1 119 ? -1.796 11.416 -15.731 1.00 97.25 119 GLU A O 1
ATOM 957 N N . GLU A 1 120 ? -0.654 9.775 -16.751 1.00 95.31 120 GLU A N 1
ATOM 958 C CA . GLU A 1 120 ? -1.160 8.697 -15.883 1.00 95.31 120 GLU A CA 1
ATOM 959 C C . GLU A 1 120 ? -0.906 8.996 -14.393 1.00 95.31 120 GLU A C 1
ATOM 961 O O . GLU A 1 120 ? -1.785 8.832 -13.545 1.00 95.31 120 GLU A O 1
ATOM 966 N N . ARG A 1 121 ? 0.302 9.453 -14.037 1.00 95.44 121 ARG A N 1
ATOM 967 C CA . ARG A 1 121 ? 0.632 9.797 -12.646 1.00 95.44 121 ARG A CA 1
ATOM 968 C C . ARG A 1 121 ? -0.255 10.922 -12.121 1.00 95.44 121 ARG A C 1
ATOM 970 O O . ARG A 1 121 ? -0.661 10.886 -10.959 1.00 95.44 121 ARG A O 1
ATOM 977 N N . ASP A 1 122 ? -0.497 11.940 -12.933 1.00 96.25 122 ASP A N 1
ATOM 978 C CA . ASP A 1 122 ? -1.264 13.109 -12.530 1.00 96.25 122 ASP A CA 1
ATOM 979 C C . ASP A 1 122 ? -2.762 12.761 -12.392 1.00 96.25 122 ASP A C 1
ATOM 981 O O . ASP A 1 122 ? -3.392 13.199 -11.426 1.00 96.25 122 ASP A O 1
ATOM 985 N N . GLU A 1 123 ? -3.295 11.862 -13.227 1.00 96.50 123 GLU A N 1
ATOM 986 C CA . GLU A 1 123 ? -4.625 11.252 -13.048 1.00 96.50 123 GLU A CA 1
ATOM 987 C C . GLU A 1 123 ? -4.729 10.462 -11.733 1.00 96.50 123 GLU A C 1
ATOM 989 O O . GLU A 1 123 ? -5.661 10.656 -10.946 1.00 96.50 123 GLU A O 1
ATOM 994 N N . ILE A 1 124 ? -3.743 9.606 -11.436 1.00 94.38 124 ILE A N 1
ATOM 995 C CA . ILE A 1 124 ? -3.696 8.847 -10.174 1.00 94.38 124 ILE A CA 1
ATOM 996 C C . ILE A 1 124 ? -3.616 9.805 -8.981 1.00 94.38 124 ILE A C 1
ATOM 998 O O . ILE A 1 124 ? -4.266 9.587 -7.957 1.00 94.38 124 ILE A O 1
ATOM 1002 N N . ARG A 1 125 ? -2.835 10.885 -9.093 1.00 94.69 125 ARG A N 1
ATOM 1003 C CA . ARG A 1 125 ? -2.728 11.907 -8.048 1.00 94.69 125 ARG A CA 1
ATOM 1004 C C . ARG A 1 125 ? -4.070 12.598 -7.807 1.00 94.69 125 ARG A C 1
ATOM 1006 O O . ARG A 1 125 ? -4.422 12.798 -6.644 1.00 94.69 125 ARG A O 1
ATOM 1013 N N . ALA A 1 126 ? -4.805 12.936 -8.864 1.00 95.31 126 ALA A N 1
ATOM 1014 C CA . ALA A 1 126 ? -6.145 13.502 -8.747 1.00 95.31 126 ALA A CA 1
ATOM 1015 C C . ALA A 1 126 ? -7.095 12.522 -8.038 1.00 95.31 126 ALA A C 1
ATOM 1017 O O . ALA A 1 126 ? -7.728 12.894 -7.054 1.00 95.31 126 ALA A O 1
ATOM 1018 N N . SER A 1 127 ? -7.100 11.246 -8.441 1.00 93.69 127 SER A N 1
ATOM 1019 C CA . SER A 1 127 ? -7.903 10.199 -7.790 1.00 93.69 127 SER A CA 1
ATOM 1020 C C . SER A 1 127 ? -7.575 10.043 -6.298 1.00 93.69 127 SER A C 1
ATOM 1022 O O . SER A 1 127 ? -8.475 9.957 -5.461 1.00 93.69 127 SER A O 1
ATOM 1024 N N . LEU A 1 128 ? -6.287 10.079 -5.941 1.00 89.81 128 LEU A N 1
ATOM 1025 C CA . LEU A 1 128 ? -5.835 10.027 -4.552 1.00 89.81 128 LEU A CA 1
ATOM 1026 C C . LEU A 1 128 ? -6.335 11.229 -3.739 1.00 89.81 128 LEU A C 1
ATOM 1028 O O . LEU A 1 128 ? -6.704 11.062 -2.577 1.00 89.81 128 LEU A O 1
ATOM 1032 N N . TYR A 1 129 ? -6.349 12.429 -4.327 1.00 92.50 129 TYR A N 1
ATOM 1033 C CA . TYR A 1 129 ? -6.897 13.621 -3.681 1.00 92.50 129 TYR A CA 1
ATOM 1034 C C . TYR A 1 129 ? -8.408 13.491 -3.455 1.00 92.50 129 TYR A C 1
ATOM 1036 O O . TYR A 1 129 ? -8.858 13.644 -2.322 1.00 92.50 129 TYR A O 1
ATOM 1044 N N . THR A 1 130 ? -9.167 13.116 -4.489 1.00 94.12 130 THR A N 1
ATOM 1045 C CA . THR A 1 130 ? -10.622 12.917 -4.401 1.00 94.12 130 THR A CA 1
ATOM 1046 C C . THR A 1 130 ? -10.993 11.887 -3.336 1.00 94.12 130 THR A C 1
ATOM 1048 O O . THR A 1 130 ? -11.894 12.120 -2.539 1.00 94.12 130 THR A O 1
ATOM 1051 N N . MET A 1 131 ? -10.270 10.766 -3.268 1.00 89.12 131 MET A N 1
ATOM 1052 C CA . MET A 1 131 ? -10.536 9.728 -2.271 1.00 89.12 131 MET A CA 1
ATOM 1053 C C . MET A 1 131 ? -10.253 10.195 -0.843 1.00 89.12 131 MET A C 1
ATOM 1055 O O . MET A 1 131 ? -11.012 9.887 0.068 1.00 89.12 131 MET A O 1
ATOM 1059 N N . ARG A 1 132 ? -9.178 10.965 -0.633 1.00 88.94 132 ARG A N 1
ATOM 1060 C CA . ARG A 1 132 ? -8.901 11.566 0.680 1.00 88.94 132 ARG A CA 1
ATOM 1061 C C . ARG A 1 132 ? -9.975 12.558 1.088 1.00 88.94 132 ARG A C 1
ATOM 1063 O O . ARG A 1 132 ? -10.332 12.585 2.257 1.00 88.94 132 ARG A O 1
ATOM 1070 N N . GLN A 1 133 ? -10.441 13.372 0.145 1.00 90.00 133 GLN A N 1
ATOM 1071 C CA . GLN A 1 133 ? -11.500 14.335 0.404 1.00 90.00 133 GLN A CA 1
ATOM 1072 C C . GLN A 1 133 ? -12.783 13.618 0.821 1.00 90.00 133 GLN A C 1
ATOM 1074 O O . GLN A 1 133 ? -13.276 13.889 1.906 1.00 90.00 133 GLN A O 1
ATOM 1079 N N . ARG A 1 134 ? -13.221 12.617 0.049 1.00 89.25 134 ARG A N 1
ATOM 1080 C CA . ARG A 1 134 ? -14.384 11.790 0.392 1.00 89.25 134 ARG A CA 1
ATOM 1081 C C . ARG A 1 134 ? -14.278 11.182 1.793 1.00 89.25 134 ARG A C 1
ATOM 1083 O O . ARG A 1 134 ? -15.189 11.339 2.591 1.00 89.25 134 ARG A O 1
ATOM 1090 N N . ILE A 1 135 ? -13.148 10.545 2.106 1.00 86.50 135 ILE A N 1
ATOM 1091 C CA . ILE A 1 135 ? -12.919 9.963 3.436 1.00 86.50 135 ILE A CA 1
ATOM 1092 C C . ILE A 1 135 ? -13.007 11.037 4.524 1.00 86.50 135 ILE A C 1
ATOM 1094 O O . ILE A 1 135 ? -13.567 10.779 5.579 1.00 86.50 135 ILE A O 1
ATOM 1098 N N . ASN A 1 136 ? -12.457 12.234 4.303 1.00 86.38 136 ASN A N 1
ATOM 1099 C CA . ASN A 1 136 ? -12.556 13.317 5.283 1.00 86.38 136 ASN A CA 1
ATOM 1100 C C . ASN A 1 136 ? -14.005 13.784 5.480 1.00 86.38 136 ASN A C 1
ATOM 1102 O O . ASN A 1 136 ? -14.412 13.976 6.623 1.00 86.38 136 ASN A O 1
ATOM 1106 N N . ASP A 1 137 ? -14.776 13.908 4.400 1.00 87.94 137 ASP A N 1
ATOM 1107 C CA . ASP A 1 137 ? -16.190 14.288 4.463 1.00 87.94 137 ASP A CA 1
ATOM 1108 C C . ASP A 1 137 ? -16.992 13.242 5.265 1.00 87.94 137 ASP A C 1
ATOM 1110 O O . ASP A 1 137 ? -17.712 13.578 6.210 1.00 87.94 137 ASP A O 1
ATOM 1114 N N . ASP A 1 138 ? -16.788 11.955 4.966 1.00 85.88 138 ASP A N 1
ATOM 1115 C CA . ASP A 1 138 ? -17.411 10.836 5.682 1.00 85.88 138 ASP A CA 1
ATOM 1116 C C . ASP A 1 138 ? -16.972 10.789 7.161 1.00 85.88 138 ASP A C 1
ATOM 1118 O O . ASP A 1 138 ? -17.765 10.486 8.061 1.00 85.88 138 ASP A O 1
ATOM 1122 N N . LEU A 1 139 ? -15.720 11.156 7.452 1.00 83.44 139 LEU A N 1
ATOM 1123 C CA . LEU A 1 139 ? -15.209 11.242 8.818 1.00 83.44 139 LEU A CA 1
ATOM 1124 C C . LEU A 1 139 ? -15.846 12.351 9.632 1.00 83.44 139 LEU A C 1
ATOM 1126 O O . LEU A 1 139 ? -16.102 12.148 10.821 1.00 83.44 139 LEU A O 1
ATOM 1130 N N . ASP A 1 140 ? -16.090 13.508 9.031 1.00 84.25 140 ASP A N 1
ATOM 1131 C CA . ASP A 1 140 ? -16.736 14.616 9.722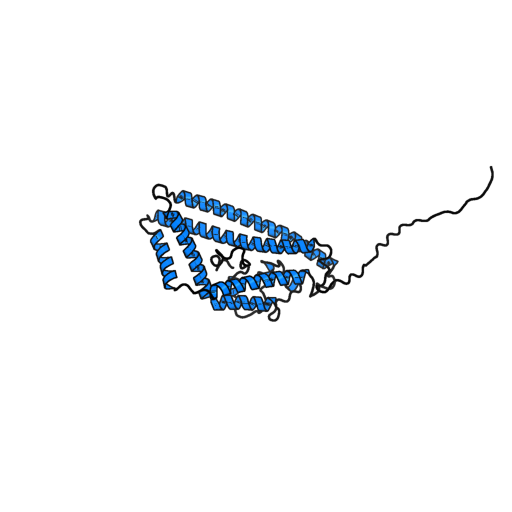 1.00 84.25 140 ASP A CA 1
ATOM 1132 C C . ASP A 1 140 ? -18.178 14.248 10.098 1.00 84.25 140 ASP A C 1
ATOM 1134 O O . ASP A 1 140 ? -18.602 14.489 11.235 1.00 84.25 140 ASP A O 1
ATOM 1138 N N . VAL A 1 141 ? -18.889 13.536 9.214 1.00 82.50 141 VAL A N 1
ATOM 1139 C CA . VAL A 1 141 ? -20.211 12.960 9.512 1.00 82.50 141 VAL A CA 1
ATOM 1140 C C . VAL A 1 141 ? -20.131 11.970 10.675 1.00 82.50 141 VAL A C 1
ATOM 1142 O O . VAL A 1 141 ? -20.891 12.079 11.642 1.00 82.50 141 VAL A O 1
ATOM 1145 N N . VAL A 1 142 ? -19.203 11.012 10.621 1.00 79.06 142 VAL A N 1
ATOM 1146 C CA . VAL A 1 142 ? -19.044 9.998 11.674 1.00 79.06 142 VAL A CA 1
ATOM 1147 C C . VAL A 1 142 ? -18.663 10.630 13.013 1.00 79.06 142 VAL A C 1
ATOM 1149 O O . VAL A 1 142 ? -19.226 10.263 14.044 1.00 79.06 142 VAL A O 1
ATOM 1152 N N . ARG A 1 143 ? -17.767 11.620 13.033 1.00 79.44 143 ARG A N 1
ATOM 1153 C CA . ARG A 1 143 ? -17.390 12.356 14.252 1.00 79.44 143 ARG A CA 1
ATOM 1154 C C . ARG A 1 143 ? -18.574 13.097 14.858 1.00 79.44 143 ARG A C 1
ATOM 1156 O O . ARG A 1 143 ? -18.771 13.023 16.070 1.00 79.44 143 ARG A O 1
ATOM 1163 N N . ALA A 1 144 ? -19.386 13.761 14.036 1.00 79.38 144 ALA A N 1
ATOM 1164 C CA . ALA A 1 144 ? -20.599 14.423 14.503 1.00 79.38 144 ALA A CA 1
ATOM 1165 C C . ALA A 1 144 ? -21.585 13.419 15.127 1.00 79.38 144 ALA A C 1
ATOM 1167 O O . ALA A 1 144 ? -22.064 13.645 16.240 1.00 79.38 144 ALA A O 1
ATOM 1168 N N . LYS A 1 145 ? -21.825 12.277 14.465 1.00 76.69 145 LYS A N 1
ATOM 1169 C CA . LYS A 1 145 ? -22.692 11.200 14.980 1.00 76.69 145 LYS A CA 1
ATOM 1170 C C . LYS A 1 145 ? -22.163 10.603 16.290 1.00 76.69 145 LYS A C 1
ATOM 1172 O O . LYS A 1 145 ? -22.915 10.465 17.256 1.00 76.69 145 LYS A O 1
ATOM 1177 N N . ARG A 1 146 ? -20.857 10.321 16.363 1.00 75.19 146 ARG A N 1
ATOM 1178 C CA . ARG A 1 146 ? -20.180 9.841 17.580 1.00 75.19 146 ARG A CA 1
ATOM 1179 C C . ARG A 1 146 ? -20.351 10.819 18.747 1.00 75.19 146 ARG A C 1
ATOM 1181 O O . ARG A 1 146 ? -20.732 10.398 19.836 1.00 75.19 146 ARG A O 1
ATOM 1188 N N . ASN A 1 147 ? -20.134 12.115 18.514 1.00 73.00 147 ASN A N 1
ATOM 1189 C CA . ASN A 1 147 ? -20.292 13.148 19.540 1.00 73.00 147 ASN A CA 1
ATOM 1190 C C . ASN A 1 147 ? -21.741 13.261 20.031 1.00 73.00 147 ASN A C 1
ATOM 1192 O O . ASN A 1 147 ? -21.970 13.293 21.238 1.00 73.00 147 ASN A O 1
ATOM 1196 N N . GLN A 1 148 ? -22.724 13.258 19.122 1.00 72.31 148 GLN A N 1
ATOM 1197 C CA . GLN A 1 148 ? -24.142 13.288 19.500 1.00 72.31 148 GLN A CA 1
ATOM 1198 C C . GLN A 1 148 ? -24.514 12.123 20.422 1.00 72.31 148 GLN A C 1
ATOM 1200 O O . GLN A 1 148 ? -25.190 12.335 21.429 1.00 72.31 148 GLN A O 1
ATOM 1205 N N . ARG A 1 149 ? -24.039 10.911 20.114 1.00 68.25 149 ARG A N 1
ATOM 1206 C CA . ARG A 1 149 ? -24.296 9.720 20.931 1.00 68.25 149 ARG A CA 1
ATOM 1207 C C . ARG A 1 149 ? -23.644 9.798 22.307 1.00 68.25 149 ARG A C 1
ATOM 1209 O O . ARG A 1 149 ? -24.256 9.389 23.285 1.00 68.25 149 ARG A O 1
ATOM 1216 N N . ILE A 1 150 ? -22.450 10.377 22.422 1.00 65.69 150 ILE A N 1
ATOM 1217 C CA . ILE A 1 150 ? -21.829 10.605 23.736 1.00 65.69 150 ILE A CA 1
ATOM 1218 C C . ILE A 1 150 ? -22.695 11.527 24.594 1.00 65.69 150 ILE A C 1
ATOM 1220 O O . ILE A 1 150 ? -22.965 11.226 25.753 1.00 65.69 150 ILE A O 1
ATOM 1224 N N . THR A 1 151 ? -23.157 12.638 24.021 1.00 66.62 151 THR A N 1
ATOM 1225 C CA . THR A 1 151 ? -23.946 13.630 24.759 1.00 66.62 151 THR A CA 1
ATOM 1226 C C . THR A 1 151 ? -25.346 13.120 25.125 1.00 66.62 151 THR A C 1
ATOM 1228 O O . THR A 1 151 ? -25.880 13.482 26.180 1.00 66.62 151 THR A O 1
ATOM 1231 N N . LYS A 1 152 ? -25.956 12.298 24.261 1.00 64.62 152 LYS A N 1
ATOM 1232 C CA . LYS A 1 152 ? -27.324 11.791 24.443 1.00 64.62 152 LYS A CA 1
ATOM 1233 C C . LYS A 1 152 ? -27.384 10.471 25.217 1.00 64.62 152 LYS A C 1
ATOM 1235 O O . LYS A 1 152 ? -28.091 10.420 26.219 1.00 64.62 152 LYS A O 1
ATOM 1240 N N . ASP A 1 153 ? -26.600 9.470 24.822 1.00 60.06 153 ASP A N 1
ATOM 1241 C CA . ASP A 1 153 ? -26.794 8.074 25.247 1.00 60.06 153 ASP A CA 1
ATOM 1242 C C . ASP A 1 153 ? -25.767 7.619 26.297 1.00 60.06 153 ASP A C 1
ATOM 1244 O O . ASP A 1 153 ? -26.063 6.772 27.136 1.00 60.06 153 ASP A O 1
ATOM 1248 N N . TYR A 1 154 ? -24.561 8.201 26.297 1.00 60.94 154 TYR A N 1
ATOM 1249 C CA . TYR A 1 154 ? -23.446 7.779 27.158 1.00 60.94 154 TYR A CA 1
ATOM 1250 C C . TYR A 1 154 ? -23.095 8.783 28.255 1.00 60.94 154 TYR A C 1
ATOM 1252 O O . TYR A 1 154 ? -21.927 8.936 28.615 1.00 60.94 154 TYR A O 1
ATOM 1260 N N . ARG A 1 155 ? -24.099 9.441 28.847 1.00 57.72 155 ARG A N 1
ATOM 1261 C CA . ARG A 1 155 ? -23.906 10.382 29.972 1.00 57.72 155 ARG A CA 1
ATOM 1262 C C . ARG A 1 155 ? -23.149 9.769 31.166 1.00 57.72 155 ARG A C 1
ATOM 1264 O O . ARG A 1 155 ? -22.551 10.502 31.944 1.00 57.72 155 ARG A O 1
ATOM 1271 N N . SER A 1 156 ? -23.145 8.440 31.284 1.00 60.28 156 SER A N 1
ATOM 1272 C CA . SER A 1 156 ? -22.426 7.634 32.282 1.00 60.28 156 SER A CA 1
ATOM 1273 C C . SER A 1 156 ? -21.170 6.915 31.740 1.00 60.28 156 SER A C 1
ATOM 1275 O O . SER A 1 156 ? -20.533 6.164 32.478 1.00 60.28 156 SER A O 1
ATOM 1277 N N . GLY A 1 157 ? -20.782 7.163 30.483 1.00 61.22 157 GLY A N 1
ATOM 1278 C CA . GLY A 1 157 ? -19.646 6.545 29.788 1.00 61.22 157 GLY A CA 1
ATOM 1279 C C . GLY A 1 157 ? -20.053 5.502 28.737 1.00 61.22 157 GLY A C 1
ATOM 1280 O O . GLY A 1 157 ? -21.153 4.954 28.771 1.00 61.22 157 GLY A O 1
ATOM 1281 N N . ILE A 1 158 ? -19.159 5.231 27.778 1.00 64.31 158 ILE A N 1
ATOM 1282 C CA . ILE A 1 158 ? -19.368 4.205 26.741 1.00 64.31 158 ILE A CA 1
ATOM 1283 C C . ILE A 1 158 ? -19.261 2.811 27.391 1.00 64.31 158 ILE A C 1
ATOM 1285 O O . ILE A 1 158 ? -18.243 2.520 28.027 1.00 64.31 158 ILE A O 1
ATOM 1289 N N . PRO A 1 159 ? -20.263 1.920 27.242 1.00 64.12 159 PRO A N 1
ATOM 1290 C CA . PRO A 1 159 ? -20.188 0.553 27.730 1.00 64.12 159 PRO A CA 1
ATOM 1291 C C . PRO A 1 159 ? -19.004 -0.166 27.098 1.00 64.12 159 PRO A C 1
ATOM 1293 O O . PRO A 1 159 ? -18.843 -0.144 25.878 1.00 64.12 159 PRO A O 1
ATOM 1296 N N . LYS A 1 160 ? -18.230 -0.875 27.926 1.00 63.94 160 LYS A N 1
ATOM 1297 C CA . LYS A 1 160 ? -17.062 -1.660 27.489 1.00 63.94 160 LYS A CA 1
ATOM 1298 C C . LYS A 1 160 ? -17.393 -2.706 26.417 1.00 63.94 160 LYS A C 1
ATOM 1300 O O . LYS A 1 160 ? -16.517 -3.103 25.663 1.00 63.94 160 LYS A O 1
ATOM 1305 N N . PHE A 1 161 ? -18.647 -3.153 26.353 1.00 65.44 161 PHE A N 1
ATOM 1306 C CA . PHE A 1 161 ? -19.127 -4.123 25.374 1.00 65.44 161 PHE A CA 1
ATOM 1307 C C . PHE A 1 161 ? -20.419 -3.620 24.731 1.00 65.44 161 PHE A C 1
ATOM 1309 O O . PHE A 1 161 ? -21.500 -3.733 25.306 1.00 65.44 161 PHE A O 1
ATOM 1316 N N . ASN A 1 162 ? -20.305 -3.063 23.529 1.00 69.50 162 ASN A N 1
ATOM 1317 C CA . ASN A 1 162 ? -21.430 -2.658 22.689 1.00 69.50 162 ASN A CA 1
ATOM 1318 C C . ASN A 1 162 ? -21.143 -3.037 21.223 1.00 69.50 162 ASN A C 1
ATOM 1320 O O . ASN A 1 162 ? -19.988 -3.275 20.863 1.00 69.50 162 ASN A O 1
ATOM 1324 N N . ALA A 1 163 ? -22.177 -3.089 20.379 1.00 69.62 163 ALA A N 1
ATOM 1325 C CA . ALA A 1 163 ? -22.043 -3.512 18.983 1.00 69.62 163 ALA A CA 1
ATOM 1326 C C . ALA A 1 163 ? -21.008 -2.703 18.175 1.00 69.62 163 ALA A C 1
ATOM 1328 O O . ALA A 1 163 ? -20.295 -3.282 17.358 1.00 69.62 163 ALA A O 1
ATOM 1329 N N . LEU A 1 164 ? -20.868 -1.397 18.434 1.00 72.00 164 LEU A N 1
ATOM 1330 C CA . LEU A 1 164 ? -19.871 -0.550 17.771 1.00 72.00 164 LEU A CA 1
ATOM 1331 C C . LEU A 1 164 ? -18.448 -0.954 18.186 1.00 72.00 164 LEU A C 1
ATOM 1333 O O . LEU A 1 164 ? -17.603 -1.200 17.330 1.00 72.00 164 LEU A O 1
ATOM 1337 N N . THR A 1 165 ? -18.197 -1.092 19.490 1.00 74.56 165 THR A N 1
ATOM 1338 C CA . THR A 1 165 ? -16.918 -1.568 20.037 1.00 74.56 165 THR A CA 1
ATOM 1339 C C . THR A 1 165 ? -16.558 -2.942 19.471 1.00 74.56 165 THR A C 1
ATOM 1341 O O . THR A 1 165 ? -15.426 -3.149 19.035 1.00 74.56 165 THR A O 1
ATOM 1344 N N . THR A 1 166 ? -17.514 -3.874 19.416 1.00 76.75 166 THR A N 1
ATOM 1345 C CA . THR A 1 166 ? -17.306 -5.215 18.851 1.00 76.75 166 THR A CA 1
ATOM 1346 C C . THR A 1 166 ? -16.998 -5.167 17.356 1.00 76.75 166 THR A C 1
ATOM 1348 O O . THR A 1 166 ? -16.037 -5.801 16.929 1.00 76.75 166 THR A O 1
ATOM 1351 N N . ALA A 1 167 ? -17.755 -4.400 16.567 1.00 76.19 167 ALA A N 1
ATOM 1352 C CA . ALA A 1 167 ? -17.540 -4.284 15.125 1.00 76.19 167 ALA A CA 1
ATOM 1353 C C . ALA A 1 167 ? -16.172 -3.672 14.796 1.00 76.19 167 ALA A C 1
ATOM 1355 O O . ALA A 1 167 ? -15.434 -4.203 13.964 1.00 76.19 167 ALA A O 1
ATOM 1356 N N . ILE A 1 168 ? -15.794 -2.601 15.499 1.00 76.31 168 ILE A N 1
ATOM 1357 C CA . ILE A 1 168 ? -14.487 -1.961 15.337 1.00 76.31 168 ILE A CA 1
ATOM 1358 C C . ILE A 1 168 ? -13.364 -2.922 15.744 1.00 76.31 168 ILE A C 1
ATOM 1360 O O . ILE A 1 168 ? -12.393 -3.075 15.003 1.00 76.31 168 ILE A O 1
ATOM 1364 N N . THR A 1 169 ? -13.508 -3.613 16.880 1.00 80.25 169 THR A N 1
ATOM 1365 C CA . THR A 1 169 ? -12.523 -4.603 17.347 1.00 80.25 169 THR A CA 1
ATOM 1366 C C . THR A 1 169 ? -12.363 -5.737 16.337 1.00 80.25 169 THR A C 1
ATOM 1368 O O . THR A 1 169 ? -11.241 -6.109 16.005 1.00 80.25 169 THR A O 1
ATOM 1371 N N . TYR A 1 170 ? -13.467 -6.271 15.810 1.00 81.38 170 TYR A N 1
ATOM 1372 C CA . TYR A 1 170 ? -13.450 -7.342 14.818 1.00 81.38 170 TYR A CA 1
ATOM 1373 C C . TYR A 1 170 ? -12.738 -6.914 13.529 1.00 81.38 170 TYR A C 1
ATOM 1375 O O . TYR A 1 170 ? -11.833 -7.612 13.073 1.00 81.38 170 TYR A O 1
ATOM 1383 N N . ALA A 1 171 ? -13.074 -5.737 12.991 1.00 78.00 171 ALA A N 1
ATOM 1384 C CA . ALA A 1 171 ? -12.423 -5.191 11.801 1.00 78.00 171 ALA A CA 1
ATOM 1385 C C . ALA A 1 171 ? -10.904 -5.022 11.993 1.00 78.00 171 ALA A C 1
ATOM 1387 O O . ALA A 1 171 ? -10.119 -5.365 11.109 1.00 78.00 171 ALA A O 1
ATOM 1388 N N . LEU A 1 172 ? -10.478 -4.554 13.171 1.00 78.62 172 LEU A N 1
ATOM 1389 C CA . LEU A 1 172 ? -9.061 -4.419 13.513 1.00 78.62 172 LEU A CA 1
ATOM 1390 C C . LEU A 1 172 ? -8.344 -5.762 13.599 1.00 78.62 172 LEU A C 1
ATOM 1392 O O . LEU A 1 172 ? -7.245 -5.913 13.069 1.00 78.62 172 LEU A O 1
ATOM 1396 N N . LEU A 1 173 ? -8.956 -6.747 14.256 1.00 83.81 173 LEU A N 1
ATOM 1397 C CA . LEU A 1 173 ? -8.382 -8.086 14.360 1.00 83.81 173 LEU A CA 1
ATOM 1398 C C . LEU A 1 173 ? -8.273 -8.758 12.987 1.00 83.81 173 LEU A C 1
ATOM 1400 O O . LEU A 1 173 ? -7.278 -9.438 12.734 1.00 83.81 173 LEU A O 1
ATOM 1404 N N . GLN A 1 174 ? -9.244 -8.543 12.095 1.00 82.06 174 GLN A N 1
ATOM 1405 C CA . GLN A 1 174 ? -9.200 -9.038 10.719 1.00 82.06 174 GLN A CA 1
ATOM 1406 C C . GLN A 1 174 ? -8.050 -8.403 9.920 1.00 82.06 174 GLN A C 1
ATOM 1408 O O . GLN A 1 174 ? -7.302 -9.125 9.263 1.00 82.06 174 GLN A O 1
ATOM 1413 N N . ASP A 1 175 ? -7.854 -7.085 10.022 1.00 78.62 175 ASP A N 1
ATOM 1414 C CA . ASP A 1 175 ? -6.734 -6.385 9.375 1.00 78.62 175 ASP A CA 1
ATOM 1415 C C . ASP A 1 175 ? -5.373 -6.867 9.914 1.00 78.62 175 ASP A C 1
ATOM 1417 O O . ASP A 1 175 ? -4.477 -7.247 9.154 1.00 78.62 175 ASP A O 1
ATOM 1421 N N . LEU A 1 176 ? -5.217 -6.951 11.240 1.00 81.69 176 LEU A N 1
ATOM 1422 C CA . LEU A 1 176 ? -3.993 -7.470 11.862 1.00 81.69 176 LEU A CA 1
ATOM 1423 C C . LEU A 1 176 ? -3.698 -8.911 11.429 1.00 81.69 176 LEU A C 1
ATOM 1425 O O . LEU A 1 176 ? -2.557 -9.219 11.079 1.00 81.69 176 LEU A O 1
ATOM 1429 N N . SER A 1 177 ? -4.718 -9.770 11.408 1.00 83.75 177 SER A N 1
ATOM 1430 C CA . SER A 1 177 ? -4.578 -11.174 11.007 1.00 83.75 177 SER A CA 1
ATOM 1431 C C . SER A 1 177 ? -4.179 -11.299 9.538 1.00 83.75 177 SER A C 1
ATOM 1433 O O . SER A 1 177 ? -3.199 -11.981 9.243 1.00 83.75 177 SER A O 1
ATOM 1435 N N . GLY A 1 178 ? -4.838 -10.569 8.631 1.00 81.19 178 GLY A N 1
ATOM 1436 C CA . GLY A 1 178 ? -4.490 -10.566 7.204 1.00 81.19 178 GLY A CA 1
ATOM 1437 C C . GLY A 1 178 ? -3.057 -10.087 6.943 1.00 81.19 178 GLY A C 1
ATOM 1438 O O . GLY A 1 178 ? -2.332 -10.647 6.115 1.00 81.19 178 GLY A O 1
ATOM 1439 N N . ASN A 1 179 ? -2.584 -9.110 7.719 1.00 80.81 179 ASN A N 1
ATOM 1440 C CA . ASN A 1 179 ? -1.202 -8.636 7.635 1.00 80.81 179 ASN A CA 1
ATOM 1441 C C . ASN A 1 179 ? -0.193 -9.671 8.141 1.00 80.81 179 ASN A C 1
ATOM 1443 O O . ASN A 1 179 ? 0.850 -9.874 7.515 1.00 80.81 179 ASN A O 1
ATOM 1447 N N . ILE A 1 180 ? -0.503 -10.363 9.239 1.00 84.56 180 ILE A N 1
ATOM 1448 C CA . ILE A 1 180 ? 0.322 -11.464 9.754 1.00 84.56 180 ILE A CA 1
ATOM 1449 C C . ILE A 1 180 ? 0.382 -12.611 8.742 1.00 84.56 180 ILE A C 1
ATOM 1451 O O . ILE A 1 180 ? 1.469 -13.121 8.467 1.00 84.56 180 ILE A O 1
ATOM 1455 N N . GLU A 1 181 ? -0.753 -12.997 8.162 1.00 84.00 181 GLU A N 1
ATOM 1456 C CA . GLU A 1 181 ? -0.836 -14.025 7.121 1.00 84.00 181 GLU A CA 1
ATOM 1457 C C . GLU A 1 181 ? -0.005 -13.655 5.897 1.00 84.00 181 GLU A C 1
ATOM 1459 O O . GLU A 1 181 ? 0.742 -14.488 5.382 1.00 84.00 181 GLU A O 1
ATOM 1464 N N . THR A 1 182 ? -0.037 -12.387 5.487 1.00 81.69 182 THR A N 1
ATOM 1465 C CA . THR A 1 182 ? 0.774 -11.926 4.360 1.00 81.69 182 THR A CA 1
ATOM 1466 C C . THR A 1 182 ? 2.271 -11.995 4.674 1.00 81.69 182 THR A C 1
ATOM 1468 O O . THR A 1 182 ? 3.045 -12.494 3.852 1.00 81.69 182 THR A O 1
ATOM 1471 N N . VAL A 1 183 ? 2.707 -11.560 5.869 1.00 82.00 183 VAL A N 1
ATOM 1472 C CA . VAL A 1 183 ? 4.115 -11.719 6.289 1.00 82.00 183 VAL A CA 1
ATOM 1473 C C . VAL A 1 183 ? 4.508 -13.194 6.300 1.00 82.00 183 VAL A C 1
ATOM 1475 O O . VAL A 1 183 ? 5.536 -13.550 5.723 1.00 82.00 183 VAL A O 1
ATOM 1478 N N . ARG A 1 184 ? 3.693 -14.060 6.913 1.00 83.94 184 ARG A N 1
ATOM 1479 C CA . ARG A 1 184 ? 3.933 -15.510 6.964 1.00 83.94 184 ARG A CA 1
ATOM 1480 C C . ARG A 1 184 ? 4.072 -16.104 5.569 1.00 83.94 184 ARG A C 1
ATOM 1482 O O . ARG A 1 184 ? 5.095 -16.710 5.270 1.00 83.94 184 ARG A O 1
ATOM 1489 N N . GLY A 1 185 ? 3.131 -15.808 4.675 1.00 82.50 185 GLY A N 1
ATOM 1490 C CA . GLY A 1 185 ? 3.165 -16.265 3.289 1.00 82.50 185 GLY A CA 1
ATOM 1491 C C . GLY A 1 185 ? 4.439 -15.853 2.544 1.00 82.50 185 GLY A C 1
ATOM 1492 O O . GLY A 1 185 ? 4.914 -16.589 1.682 1.00 82.50 185 GLY A O 1
ATOM 1493 N N . ILE A 1 186 ? 5.044 -14.711 2.878 1.00 81.44 186 ILE A N 1
ATOM 1494 C CA . ILE A 1 186 ? 6.329 -14.278 2.303 1.00 81.44 186 ILE A CA 1
ATOM 1495 C C . ILE A 1 186 ? 7.514 -15.001 2.955 1.00 81.44 186 ILE A C 1
ATOM 1497 O O . ILE A 1 186 ? 8.473 -15.367 2.270 1.00 81.44 186 ILE A O 1
ATOM 1501 N N . VAL A 1 187 ? 7.470 -15.190 4.272 1.00 82.50 187 VAL A N 1
ATOM 1502 C CA . VAL A 1 187 ? 8.546 -15.803 5.063 1.00 82.50 187 VAL A CA 1
ATOM 1503 C C . VAL A 1 187 ? 8.688 -17.297 4.786 1.00 82.50 187 VAL A C 1
ATOM 1505 O O . VAL A 1 187 ? 9.829 -17.780 4.726 1.00 82.50 187 VAL A O 1
ATOM 1508 N N . ASP A 1 188 ? 7.558 -17.979 4.603 1.00 84.06 188 ASP A N 1
ATOM 1509 C CA . ASP A 1 188 ? 7.450 -19.426 4.400 1.00 84.06 188 ASP A CA 1
ATOM 1510 C C . ASP A 1 188 ? 7.788 -19.836 2.961 1.00 84.06 188 ASP A C 1
ATOM 1512 O O . ASP A 1 188 ? 8.187 -20.972 2.701 1.00 84.06 188 ASP A O 1
ATOM 1516 N N . ARG A 1 189 ? 7.702 -18.902 2.005 1.00 77.88 189 ARG A N 1
ATOM 1517 C CA . ARG A 1 189 ? 8.133 -19.146 0.625 1.00 77.88 189 ARG A CA 1
ATOM 1518 C C . ARG A 1 189 ? 9.657 -19.332 0.544 1.00 77.88 189 ARG A C 1
ATOM 1520 O O . ARG A 1 189 ? 10.406 -18.627 1.235 1.00 77.88 189 ARG A O 1
ATOM 1527 N N . PRO A 1 190 ? 10.142 -20.209 -0.363 1.00 75.56 190 PRO A N 1
ATOM 1528 C CA . PRO A 1 190 ? 11.565 -20.341 -0.649 1.00 75.56 190 PRO A CA 1
ATOM 1529 C C . PRO A 1 190 ? 12.171 -18.979 -0.986 1.00 75.56 190 PRO A C 1
ATOM 1531 O O . PRO A 1 190 ? 11.714 -18.277 -1.897 1.00 75.56 190 PRO A O 1
ATOM 1534 N N . GLN A 1 191 ? 13.192 -18.590 -0.226 1.00 67.62 191 GLN A N 1
ATOM 1535 C CA . GLN A 1 191 ? 13.807 -17.281 -0.384 1.00 67.62 191 GLN A CA 1
ATOM 1536 C C . GLN A 1 191 ? 14.592 -17.221 -1.700 1.00 67.62 191 GLN A C 1
ATOM 1538 O O . GLN A 1 191 ? 15.262 -18.193 -2.063 1.00 67.62 191 GLN A O 1
ATOM 1543 N N . PRO A 1 192 ? 14.531 -16.097 -2.437 1.00 65.50 192 PRO A N 1
ATOM 1544 C CA . PRO A 1 192 ? 15.405 -15.904 -3.583 1.00 65.50 192 PRO A CA 1
ATOM 1545 C C . PRO A 1 192 ? 16.863 -15.944 -3.113 1.00 65.50 192 PRO A C 1
ATOM 1547 O O . PRO A 1 192 ? 17.230 -15.260 -2.160 1.00 65.50 192 PRO A O 1
ATOM 1550 N N . ASN A 1 193 ? 17.697 -16.731 -3.793 1.00 74.31 193 ASN A N 1
ATOM 1551 C CA . ASN A 1 193 ? 19.137 -16.717 -3.558 1.00 74.31 193 ASN A CA 1
ATOM 1552 C C . ASN A 1 193 ? 19.657 -15.273 -3.769 1.00 74.31 193 ASN A C 1
ATOM 1554 O O . ASN A 1 193 ? 19.302 -14.661 -4.783 1.00 74.31 193 ASN A O 1
ATOM 1558 N N . PRO A 1 194 ? 20.484 -14.712 -2.863 1.00 76.38 194 PRO A N 1
ATOM 1559 C CA . PRO A 1 194 ? 21.099 -13.393 -3.042 1.00 76.38 194 PRO A CA 1
ATOM 1560 C C . PRO A 1 194 ? 21.759 -13.198 -4.416 1.00 76.38 194 PRO A C 1
ATOM 1562 O O . PRO A 1 194 ? 21.658 -12.123 -5.005 1.00 76.38 194 PRO A O 1
ATOM 1565 N N . LEU A 1 195 ? 22.351 -14.256 -4.983 1.00 80.75 195 LEU A N 1
ATOM 1566 C CA . LEU A 1 195 ? 22.922 -14.237 -6.335 1.00 80.75 195 LEU A CA 1
ATOM 1567 C C . LEU A 1 195 ? 21.872 -13.950 -7.414 1.00 80.75 195 LEU A C 1
ATOM 1569 O O . LEU A 1 195 ? 22.153 -13.247 -8.380 1.00 80.75 195 LEU A O 1
ATOM 1573 N N . THR A 1 196 ? 20.648 -14.452 -7.246 1.00 81.62 196 THR A N 1
ATOM 1574 C CA . THR A 1 196 ? 19.537 -14.190 -8.166 1.00 81.62 196 THR A CA 1
ATOM 1575 C C . THR A 1 196 ? 19.102 -12.728 -8.106 1.00 81.62 196 THR A C 1
ATOM 1577 O O . THR A 1 196 ? 18.852 -12.133 -9.150 1.00 81.62 196 THR A O 1
ATOM 1580 N N . LEU A 1 197 ? 19.043 -12.126 -6.913 1.00 83.88 197 LEU A N 1
ATOM 1581 C CA . LEU A 1 197 ? 18.715 -10.703 -6.761 1.00 83.88 197 LEU A CA 1
ATOM 1582 C C . LEU A 1 197 ? 19.783 -9.811 -7.393 1.00 83.88 197 LEU A C 1
ATOM 1584 O O . LEU A 1 197 ? 19.450 -8.929 -8.184 1.00 83.88 197 LEU A O 1
ATOM 1588 N N . ASN A 1 198 ? 21.056 -10.092 -7.117 1.00 84.88 198 ASN A N 1
ATOM 1589 C CA . ASN A 1 198 ? 22.172 -9.383 -7.741 1.00 84.88 198 ASN A CA 1
ATOM 1590 C C . ASN A 1 198 ? 22.143 -9.548 -9.267 1.00 84.88 198 ASN A C 1
ATOM 1592 O O . ASN A 1 198 ? 22.302 -8.572 -9.995 1.00 84.88 198 ASN A O 1
ATOM 1596 N N . GLY A 1 199 ? 21.854 -10.755 -9.763 1.00 86.62 199 GLY A N 1
ATOM 1597 C CA . GLY A 1 199 ? 21.679 -11.019 -11.190 1.00 86.62 199 GLY A CA 1
ATOM 1598 C C . GLY A 1 199 ? 20.552 -10.194 -11.815 1.00 86.62 199 GLY A C 1
ATOM 1599 O O . GLY A 1 199 ? 20.730 -9.637 -12.895 1.00 86.62 199 GLY A O 1
ATOM 1600 N N . MET A 1 200 ? 19.416 -10.039 -11.127 1.00 87.44 200 MET A N 1
ATOM 1601 C CA . MET A 1 200 ? 18.321 -9.175 -11.581 1.00 87.44 200 MET A CA 1
ATOM 1602 C C . MET A 1 200 ? 18.722 -7.695 -11.607 1.00 87.44 200 MET A C 1
ATOM 1604 O O . MET A 1 200 ? 18.425 -7.014 -12.584 1.00 87.44 200 MET A O 1
ATOM 1608 N N . GLN A 1 201 ? 19.421 -7.200 -10.580 1.00 87.00 201 GLN A N 1
ATOM 1609 C CA . GLN A 1 201 ? 19.913 -5.815 -10.537 1.00 87.00 201 GLN A CA 1
ATOM 1610 C C . GLN A 1 201 ? 20.893 -5.527 -11.676 1.00 87.00 201 GLN A C 1
ATOM 1612 O O . GLN A 1 201 ? 20.738 -4.541 -12.399 1.00 87.00 201 GLN A O 1
ATOM 1617 N N . VAL A 1 202 ? 21.874 -6.412 -11.871 1.00 88.69 202 VAL A N 1
ATOM 1618 C CA . VAL A 1 202 ? 22.834 -6.323 -12.977 1.00 88.69 202 VAL A CA 1
ATOM 1619 C C . VAL A 1 202 ? 22.109 -6.406 -14.315 1.00 88.69 202 VAL A C 1
ATOM 1621 O O . VAL A 1 202 ? 22.440 -5.650 -15.222 1.00 88.69 202 VAL A O 1
ATOM 1624 N N . SER A 1 203 ? 21.084 -7.256 -14.431 1.00 87.44 203 SER A N 1
ATOM 1625 C CA . SER A 1 203 ? 20.257 -7.333 -15.633 1.00 87.44 203 SER A CA 1
ATOM 1626 C C . SER A 1 203 ? 19.559 -6.004 -15.907 1.00 87.44 203 SER A C 1
ATOM 1628 O O . SER A 1 203 ? 19.728 -5.475 -16.994 1.00 87.44 203 SER A O 1
ATOM 1630 N N . VAL A 1 204 ? 18.867 -5.395 -14.938 1.00 86.56 204 VAL A N 1
ATOM 1631 C CA . VAL A 1 204 ? 18.233 -4.074 -15.124 1.00 86.56 204 VAL A CA 1
ATOM 1632 C C . VAL A 1 204 ? 19.254 -3.033 -15.593 1.00 86.56 204 VAL A C 1
ATOM 1634 O O . VAL A 1 204 ? 19.024 -2.348 -16.589 1.00 86.56 204 VAL A O 1
ATOM 1637 N N . LEU A 1 205 ? 20.405 -2.934 -14.922 1.00 85.88 205 LEU A N 1
ATOM 1638 C CA . LEU A 1 205 ? 21.449 -1.966 -15.272 1.00 85.88 205 LEU A CA 1
ATOM 1639 C C . LEU A 1 205 ? 22.030 -2.214 -16.668 1.00 85.88 205 LEU A C 1
ATOM 1641 O O . LEU A 1 205 ? 22.142 -1.277 -17.460 1.00 85.88 205 LEU A O 1
ATOM 1645 N N . GLY A 1 206 ? 22.362 -3.467 -16.979 1.00 84.12 206 GLY A N 1
ATOM 1646 C CA . GLY A 1 206 ? 22.878 -3.871 -18.282 1.00 84.12 206 GLY A CA 1
ATOM 1647 C C . GLY A 1 206 ? 21.865 -3.603 -19.387 1.00 84.12 206 GLY A C 1
ATOM 1648 O O . GLY A 1 206 ? 22.205 -3.013 -20.403 1.00 84.12 206 GLY A O 1
ATOM 1649 N N . GLN A 1 207 ? 20.596 -3.932 -19.153 1.00 84.88 207 GLN A N 1
ATOM 1650 C CA . GLN A 1 207 ? 19.518 -3.750 -20.117 1.00 84.88 207 GLN A CA 1
ATOM 1651 C C . GLN A 1 207 ? 19.173 -2.279 -20.388 1.00 84.88 207 GLN A C 1
ATOM 1653 O O . GLN A 1 207 ? 18.732 -1.962 -21.494 1.00 84.88 207 GLN A O 1
ATOM 1658 N N . ILE A 1 208 ? 19.364 -1.389 -19.408 1.00 84.00 208 ILE A N 1
ATOM 1659 C CA . ILE A 1 208 ? 19.267 0.064 -19.607 1.00 84.00 208 ILE A CA 1
ATOM 1660 C C . ILE A 1 208 ? 20.439 0.563 -20.461 1.00 84.00 208 ILE A C 1
ATOM 1662 O O . ILE A 1 208 ? 20.240 1.425 -21.317 1.00 84.00 208 ILE A O 1
ATOM 1666 N N . ALA A 1 209 ? 21.647 0.048 -20.215 1.00 82.38 209 ALA A N 1
ATOM 1667 C CA . ALA A 1 209 ? 22.872 0.490 -20.875 1.00 82.38 209 ALA A CA 1
ATOM 1668 C C . ALA A 1 209 ? 23.035 -0.040 -22.311 1.00 82.38 209 ALA A C 1
ATOM 1670 O O . ALA A 1 209 ? 23.658 0.633 -23.131 1.00 82.38 209 ALA A O 1
ATOM 1671 N N . ASP A 1 210 ? 22.479 -1.215 -22.604 1.00 78.62 210 ASP A N 1
ATOM 1672 C CA . ASP A 1 210 ? 22.699 -1.996 -23.824 1.00 78.62 210 ASP A CA 1
ATOM 1673 C C . ASP A 1 210 ? 22.462 -1.196 -25.117 1.00 78.62 210 ASP A C 1
ATOM 1675 O O . ASP A 1 210 ? 21.325 -0.916 -25.504 1.00 78.62 210 ASP A O 1
ATOM 1679 N N . GLY A 1 211 ? 23.559 -0.771 -25.756 1.00 65.75 211 GLY A N 1
ATOM 1680 C CA . GLY A 1 211 ? 23.567 -0.052 -27.034 1.00 65.75 211 GLY A CA 1
ATOM 1681 C C . GLY A 1 211 ? 22.916 1.340 -27.034 1.00 65.75 211 GLY A C 1
ATOM 1682 O O . GLY A 1 211 ? 22.773 1.936 -28.101 1.00 65.75 211 GLY A O 1
ATOM 1683 N N . ARG A 1 212 ? 22.508 1.883 -25.876 1.00 79.50 212 ARG A N 1
ATOM 1684 C CA . ARG A 1 212 ? 21.760 3.153 -25.780 1.00 79.50 212 ARG A CA 1
ATOM 1685 C C . ARG A 1 212 ? 22.657 4.334 -25.415 1.00 79.50 212 ARG A C 1
ATOM 1687 O O . ARG A 1 212 ? 23.542 4.224 -24.566 1.00 79.50 212 ARG A O 1
ATOM 1694 N N . SER A 1 213 ? 22.374 5.501 -26.001 1.00 87.31 213 SER A N 1
ATOM 1695 C CA . SER A 1 213 ? 23.047 6.760 -25.651 1.00 87.31 213 SER A CA 1
ATOM 1696 C C . SER A 1 213 ? 22.794 7.151 -24.187 1.00 87.31 213 SER A C 1
ATOM 1698 O O . SER A 1 213 ? 21.781 6.775 -23.592 1.00 87.31 213 SER A O 1
ATOM 1700 N N . ARG A 1 214 ? 23.688 7.960 -23.598 1.00 88.94 214 ARG A N 1
ATOM 1701 C CA . ARG A 1 214 ? 23.527 8.461 -22.215 1.00 88.94 214 ARG A CA 1
ATOM 1702 C C . ARG A 1 214 ? 22.204 9.203 -22.008 1.00 88.94 214 ARG A C 1
ATOM 1704 O O . ARG A 1 214 ? 21.591 9.083 -20.950 1.00 88.94 214 ARG A O 1
ATOM 1711 N N . GLU A 1 215 ? 21.751 9.936 -23.021 1.00 89.38 215 GLU A N 1
ATOM 1712 C CA . GLU A 1 215 ? 20.474 10.649 -22.986 1.00 89.38 215 GLU A CA 1
ATOM 1713 C C . GLU A 1 215 ? 19.286 9.678 -22.924 1.00 89.38 215 GLU A C 1
ATOM 1715 O O . GLU A 1 215 ? 18.414 9.819 -22.067 1.00 89.38 215 GLU A O 1
ATOM 1720 N N . ALA A 1 216 ? 19.279 8.641 -23.767 1.00 87.56 216 ALA A N 1
ATOM 1721 C CA . ALA A 1 216 ? 18.239 7.616 -23.744 1.00 87.56 216 ALA A CA 1
ATOM 1722 C C . ALA A 1 216 ? 18.209 6.874 -22.396 1.00 87.56 216 ALA A C 1
ATOM 1724 O O . ALA A 1 216 ? 17.137 6.654 -21.833 1.00 87.56 216 ALA A O 1
ATOM 1725 N N . GLN A 1 217 ? 19.378 6.561 -21.826 1.00 90.50 217 GLN A N 1
ATOM 1726 C CA . GLN A 1 217 ? 19.485 5.968 -20.489 1.00 90.50 217 GLN A CA 1
ATOM 1727 C C . GLN A 1 217 ? 18.875 6.870 -19.408 1.00 90.50 217 GLN A C 1
ATOM 1729 O O . GLN A 1 217 ? 18.124 6.393 -18.554 1.00 90.50 217 GLN A O 1
ATOM 1734 N N . ALA A 1 218 ? 19.154 8.177 -19.447 1.00 91.00 218 ALA A N 1
ATOM 1735 C CA . ALA A 1 218 ? 18.576 9.141 -18.514 1.00 91.00 218 ALA A CA 1
ATOM 1736 C C . ALA A 1 218 ? 17.045 9.223 -18.648 1.00 91.00 218 ALA A C 1
ATOM 1738 O O . ALA A 1 218 ? 16.339 9.242 -17.636 1.00 91.00 218 ALA A O 1
ATOM 1739 N N . LYS A 1 219 ? 16.519 9.191 -19.880 1.00 92.75 219 LYS A N 1
ATOM 1740 C CA . LYS A 1 219 ? 15.074 9.170 -20.152 1.00 92.75 219 LYS A CA 1
ATOM 1741 C C . LYS A 1 219 ? 14.398 7.910 -19.600 1.00 92.75 219 LYS A C 1
ATOM 1743 O O . LYS A 1 219 ? 13.375 8.024 -18.933 1.00 92.75 219 LYS A O 1
ATOM 1748 N N . ILE A 1 220 ? 14.999 6.730 -19.766 1.00 91.81 220 ILE A N 1
ATOM 1749 C CA . ILE A 1 220 ? 14.473 5.476 -19.189 1.00 91.81 220 ILE A CA 1
ATOM 1750 C C . ILE A 1 220 ? 14.443 5.546 -17.660 1.00 91.81 220 ILE A C 1
ATOM 1752 O O . ILE A 1 220 ? 13.439 5.196 -17.046 1.00 91.81 220 ILE A O 1
ATOM 1756 N N . ARG A 1 221 ? 15.508 6.058 -17.026 1.00 92.31 221 ARG A N 1
ATOM 1757 C CA . ARG A 1 221 ? 15.539 6.243 -15.564 1.00 92.31 221 ARG A CA 1
ATOM 1758 C C . ARG A 1 221 ? 14.451 7.209 -15.091 1.00 92.31 221 ARG A C 1
ATOM 1760 O O . ARG A 1 221 ? 13.812 6.954 -14.072 1.00 92.31 221 ARG A O 1
ATOM 1767 N N . LYS A 1 222 ? 14.210 8.297 -15.832 1.00 94.25 222 LYS A N 1
ATOM 1768 C CA . LYS A 1 222 ? 13.116 9.240 -15.551 1.00 94.25 222 LYS A CA 1
ATOM 1769 C C . LYS A 1 222 ? 11.750 8.562 -15.679 1.00 94.25 222 LYS A C 1
ATOM 1771 O O . LYS A 1 222 ? 10.929 8.705 -14.779 1.00 94.25 222 LYS A O 1
ATOM 1776 N N . TYR A 1 223 ? 11.534 7.798 -16.747 1.00 94.25 223 TYR A N 1
ATOM 1777 C CA . TYR A 1 223 ? 10.323 7.001 -16.948 1.00 94.25 223 TYR A CA 1
ATOM 1778 C C . TYR A 1 223 ? 10.089 6.020 -15.785 1.00 94.25 223 TYR A C 1
ATOM 1780 O O . TYR A 1 223 ? 9.004 6.004 -15.209 1.00 94.25 223 TYR A O 1
ATOM 1788 N N . PHE A 1 224 ? 11.123 5.292 -15.346 1.00 93.69 224 PHE A N 1
ATOM 1789 C CA . PHE A 1 224 ? 11.035 4.372 -14.200 1.00 93.69 224 PHE A CA 1
ATOM 1790 C C . PHE A 1 224 ? 10.687 5.079 -12.907 1.00 93.69 224 PHE A C 1
ATOM 1792 O O . PHE A 1 224 ? 9.830 4.610 -12.164 1.00 93.69 224 PHE A O 1
ATOM 1799 N N . LYS A 1 225 ? 11.304 6.235 -12.654 1.00 94.69 225 LYS A N 1
ATOM 1800 C CA . LYS A 1 225 ? 10.970 7.051 -11.490 1.00 94.69 225 LYS A CA 1
ATOM 1801 C C . LYS A 1 225 ? 9.479 7.410 -11.475 1.00 94.69 225 LYS A C 1
ATOM 1803 O O . LYS A 1 225 ? 8.828 7.222 -10.454 1.00 94.69 225 LYS A O 1
ATOM 1808 N N . ILE A 1 226 ? 8.930 7.862 -12.604 1.00 94.25 226 ILE A N 1
ATOM 1809 C CA . ILE A 1 226 ? 7.509 8.232 -12.715 1.00 94.25 226 ILE A CA 1
ATOM 1810 C C . ILE A 1 226 ? 6.595 7.012 -12.533 1.00 94.25 226 ILE A C 1
ATOM 1812 O O . ILE A 1 226 ? 5.592 7.098 -11.823 1.00 94.25 226 ILE A O 1
ATOM 1816 N N . LYS A 1 227 ? 6.938 5.860 -13.121 1.00 94.00 227 LYS A N 1
ATOM 1817 C CA . LYS A 1 227 ? 6.159 4.621 -12.962 1.00 94.00 227 LYS A CA 1
ATOM 1818 C C . LYS A 1 227 ? 6.182 4.098 -11.524 1.00 94.00 227 LYS A C 1
ATOM 1820 O O . LYS A 1 227 ? 5.134 3.709 -11.014 1.00 94.00 227 LYS A O 1
ATOM 1825 N N . HIS A 1 228 ? 7.320 4.175 -10.833 1.00 92.81 228 HIS A N 1
ATOM 1826 C CA . HIS A 1 228 ? 7.417 3.855 -9.402 1.00 92.81 228 HIS A CA 1
ATOM 1827 C C . HIS A 1 228 ? 6.597 4.810 -8.532 1.00 92.81 228 HIS A C 1
ATOM 1829 O O . HIS A 1 228 ? 5.861 4.358 -7.656 1.00 92.81 228 HIS A O 1
ATOM 1835 N N . GLU A 1 229 ? 6.667 6.121 -8.792 1.00 91.12 229 GLU A N 1
ATOM 1836 C CA . GLU A 1 229 ? 5.820 7.119 -8.121 1.00 91.12 229 GLU A CA 1
ATOM 1837 C C . GLU A 1 229 ? 4.330 6.794 -8.311 1.00 91.12 229 GLU A C 1
ATOM 1839 O O . GLU A 1 229 ? 3.570 6.769 -7.343 1.00 91.12 229 GLU A O 1
ATOM 1844 N N . SER A 1 230 ? 3.928 6.480 -9.544 1.00 92.25 230 SER A N 1
ATOM 1845 C CA . SER A 1 230 ? 2.553 6.107 -9.897 1.00 92.25 230 SER A CA 1
ATOM 1846 C C . SER A 1 230 ? 2.109 4.838 -9.172 1.00 92.25 230 SER A C 1
ATOM 1848 O O . SER A 1 230 ? 1.032 4.805 -8.580 1.00 92.25 230 SER A O 1
ATOM 1850 N N . PHE A 1 231 ? 2.955 3.805 -9.153 1.00 90.00 231 PHE A N 1
ATOM 1851 C CA . PHE A 1 231 ? 2.685 2.554 -8.447 1.00 90.00 231 PHE A CA 1
ATOM 1852 C C . PHE A 1 231 ? 2.511 2.772 -6.938 1.00 90.00 231 PHE A C 1
ATOM 1854 O O . PHE A 1 231 ? 1.550 2.280 -6.349 1.00 90.00 231 PHE A O 1
ATOM 1861 N N . SER A 1 232 ? 3.387 3.568 -6.316 1.00 87.44 232 SER A N 1
ATOM 1862 C CA . SER A 1 232 ? 3.261 3.953 -4.905 1.00 87.44 232 SER A CA 1
ATOM 1863 C C . SER A 1 232 ? 1.939 4.672 -4.622 1.00 87.44 232 SER A C 1
ATOM 1865 O O . SER A 1 232 ? 1.265 4.355 -3.640 1.00 87.44 232 SER A O 1
ATOM 1867 N N . MET A 1 233 ? 1.526 5.603 -5.489 1.00 87.94 233 MET A N 1
ATOM 1868 C CA . MET A 1 233 ? 0.246 6.299 -5.334 1.00 87.94 233 MET A CA 1
ATOM 1869 C C . MET A 1 233 ? -0.953 5.358 -5.501 1.00 87.94 233 MET A C 1
ATOM 1871 O O . MET A 1 233 ? -1.864 5.430 -4.681 1.00 87.94 233 MET A O 1
ATOM 1875 N N . LYS A 1 234 ? -0.936 4.428 -6.470 1.00 87.50 234 LYS A N 1
ATOM 1876 C CA . LYS A 1 234 ? -1.990 3.402 -6.610 1.00 87.50 234 LYS A CA 1
ATOM 1877 C C . LYS A 1 234 ? -2.135 2.575 -5.332 1.00 87.50 234 LYS A C 1
ATOM 1879 O O . LYS A 1 234 ? -3.237 2.411 -4.831 1.00 87.50 234 LYS A O 1
ATOM 1884 N N . ARG A 1 235 ? -1.023 2.167 -4.714 1.00 83.25 235 ARG A N 1
ATOM 1885 C CA . ARG A 1 235 ? -1.067 1.431 -3.438 1.00 83.25 235 ARG A CA 1
ATOM 1886 C C . ARG A 1 235 ? -1.603 2.258 -2.278 1.00 83.25 235 ARG A C 1
ATOM 1888 O O . ARG A 1 235 ? -2.280 1.726 -1.404 1.00 83.25 235 ARG A O 1
ATOM 1895 N N . LYS A 1 236 ? -1.349 3.567 -2.269 1.00 82.19 236 LYS A N 1
ATOM 1896 C CA . LYS A 1 236 ? -1.987 4.473 -1.303 1.00 82.19 236 LYS A CA 1
ATOM 1897 C C . LYS A 1 236 ? -3.495 4.546 -1.519 1.00 82.19 236 LYS A C 1
ATOM 1899 O O . LYS A 1 236 ? -4.214 4.572 -0.529 1.00 82.19 236 LYS A O 1
ATOM 1904 N N . ILE A 1 237 ? -3.959 4.555 -2.769 1.00 86.19 237 ILE A N 1
ATOM 1905 C CA . ILE A 1 237 ? -5.389 4.489 -3.100 1.00 86.19 237 ILE A CA 1
ATOM 1906 C C . ILE A 1 237 ? -5.992 3.173 -2.604 1.00 86.19 237 ILE A C 1
ATOM 1908 O O . ILE A 1 237 ? -7.030 3.224 -1.965 1.00 86.19 237 ILE A O 1
ATOM 1912 N N . ASP A 1 238 ? -5.340 2.025 -2.802 1.00 82.94 238 ASP A N 1
ATOM 1913 C CA . ASP A 1 238 ? -5.851 0.730 -2.315 1.00 82.94 238 ASP A CA 1
ATOM 1914 C C . ASP A 1 238 ? -6.067 0.732 -0.792 1.00 82.94 238 ASP A C 1
ATOM 1916 O O . ASP A 1 238 ? -7.117 0.321 -0.302 1.00 82.94 238 ASP A O 1
ATOM 1920 N N . VAL A 1 239 ? -5.105 1.273 -0.033 1.00 79.69 239 VAL A N 1
ATOM 1921 C CA . VAL A 1 239 ? -5.242 1.438 1.425 1.00 79.69 239 VAL A CA 1
ATOM 1922 C C . VAL A 1 239 ? -6.386 2.393 1.773 1.00 79.69 239 VAL A C 1
ATOM 1924 O O . VAL A 1 239 ? -7.126 2.146 2.719 1.00 79.69 239 VAL A O 1
ATOM 1927 N N . LEU A 1 240 ? -6.543 3.489 1.026 1.00 82.88 240 LEU A N 1
ATOM 1928 C CA . LEU A 1 240 ? -7.645 4.422 1.247 1.00 82.88 240 LEU A CA 1
ATOM 1929 C C . LEU A 1 240 ? -9.003 3.787 0.917 1.00 82.88 240 LEU A C 1
ATOM 1931 O O . LEU A 1 240 ? -9.923 3.979 1.693 1.00 82.88 240 LEU A O 1
ATOM 1935 N N . ARG A 1 241 ? -9.125 2.982 -0.146 1.00 84.94 241 ARG A N 1
ATOM 1936 C CA . ARG A 1 241 ? -10.351 2.230 -0.478 1.00 84.94 241 ARG A CA 1
ATOM 1937 C C . ARG A 1 241 ? -10.739 1.256 0.621 1.00 84.94 241 ARG A C 1
ATOM 1939 O O . ARG A 1 241 ? -11.912 1.144 0.959 1.00 84.94 241 ARG A O 1
ATOM 1946 N N . TRP A 1 242 ? -9.754 0.559 1.179 1.00 78.94 242 TRP A N 1
ATOM 1947 C CA . TRP A 1 242 ? -9.990 -0.318 2.317 1.00 78.94 242 TRP A CA 1
ATOM 1948 C C . TRP A 1 242 ? -10.515 0.472 3.516 1.00 78.94 242 TRP A C 1
ATOM 1950 O O . TRP A 1 242 ? -11.532 0.112 4.101 1.00 78.94 242 TRP A O 1
ATOM 1960 N N . ASN A 1 243 ? -9.880 1.601 3.834 1.00 78.38 243 ASN A N 1
ATOM 1961 C CA . ASN A 1 243 ? -10.346 2.446 4.925 1.00 78.38 243 ASN A CA 1
ATOM 1962 C C . ASN A 1 243 ? -11.738 3.053 4.663 1.00 78.38 243 ASN A C 1
ATOM 1964 O O . ASN A 1 243 ? -12.524 3.153 5.598 1.00 78.38 243 ASN A O 1
ATOM 1968 N N . ASP A 1 244 ? -12.041 3.433 3.419 1.00 83.62 244 ASP A N 1
ATOM 1969 C CA . ASP A 1 244 ? -13.358 3.911 2.968 1.00 83.62 244 ASP A CA 1
ATOM 1970 C C . ASP A 1 244 ? -14.422 2.822 3.159 1.00 83.62 244 ASP A C 1
ATOM 1972 O O . ASP A 1 244 ? -15.494 3.085 3.687 1.00 83.62 244 ASP A O 1
ATOM 1976 N N . THR A 1 245 ? -14.087 1.568 2.840 1.00 82.12 245 THR A N 1
ATOM 1977 C CA . THR A 1 245 ? -14.964 0.407 3.075 1.00 82.12 245 THR A CA 1
ATOM 1978 C C . THR A 1 245 ? -15.235 0.209 4.567 1.00 82.12 245 THR A C 1
ATOM 1980 O O . THR A 1 245 ? -16.378 0.013 4.971 1.00 82.12 245 THR A O 1
ATOM 1983 N N . LEU A 1 246 ? -14.201 0.299 5.411 1.00 76.12 246 LEU A N 1
ATOM 1984 C CA . LEU A 1 246 ? -14.360 0.201 6.866 1.00 76.12 246 LEU A CA 1
ATOM 1985 C C . LEU A 1 246 ? -15.194 1.355 7.439 1.00 76.12 246 LEU A C 1
ATOM 1987 O O . LEU A 1 246 ? -16.023 1.135 8.320 1.00 76.12 246 LEU A O 1
ATOM 1991 N N . LEU A 1 247 ? -14.992 2.571 6.931 1.00 78.69 247 LEU A N 1
ATOM 1992 C CA . LEU A 1 247 ? -15.764 3.746 7.320 1.00 78.69 247 LEU A CA 1
ATOM 1993 C C . LEU A 1 247 ? -17.228 3.622 6.882 1.00 78.69 247 LEU A C 1
ATOM 1995 O O . LEU A 1 247 ? -18.115 3.918 7.674 1.00 78.69 247 LEU A O 1
ATOM 1999 N N . GLY A 1 248 ? -17.477 3.113 5.673 1.00 79.88 248 GLY A N 1
ATOM 2000 C CA . GLY A 1 248 ? -18.808 2.778 5.170 1.00 79.88 248 GLY A CA 1
ATOM 2001 C C . GLY A 1 248 ? -19.524 1.771 6.068 1.00 79.88 248 GLY A C 1
ATOM 2002 O O . GLY A 1 248 ? -20.635 2.039 6.508 1.00 79.88 248 GLY A O 1
ATOM 2003 N N . ASN A 1 249 ? -18.847 0.685 6.458 1.00 77.12 249 ASN A N 1
ATOM 2004 C CA . ASN A 1 249 ? -19.405 -0.297 7.394 1.00 77.12 249 ASN A CA 1
ATOM 2005 C C . ASN A 1 249 ? -19.788 0.342 8.740 1.00 77.12 249 ASN A C 1
ATOM 2007 O O . ASN A 1 249 ? -20.824 0.014 9.314 1.00 77.12 249 ASN A O 1
ATOM 2011 N N . GLU A 1 250 ? -18.971 1.264 9.261 1.00 75.69 250 GLU A N 1
ATOM 2012 C CA . GLU A 1 250 ? -19.329 2.012 10.467 1.00 75.69 250 GLU A CA 1
ATOM 2013 C C . GLU A 1 250 ? -20.534 2.930 10.222 1.00 75.69 250 GLU A C 1
ATOM 2015 O O . GLU A 1 250 ? -21.460 2.953 11.028 1.00 75.69 250 GLU A O 1
ATOM 2020 N N . ILE A 1 251 ? -20.552 3.674 9.115 1.00 77.81 251 ILE A N 1
ATOM 2021 C CA . ILE A 1 251 ? -21.667 4.539 8.714 1.00 77.81 251 ILE A CA 1
ATOM 2022 C C . ILE A 1 251 ? -22.971 3.744 8.612 1.00 77.81 251 ILE A C 1
ATOM 2024 O O . ILE A 1 251 ? -23.995 4.213 9.109 1.00 77.81 251 ILE A O 1
ATOM 2028 N N . ASP A 1 252 ? -22.946 2.546 8.040 1.00 74.81 252 ASP A N 1
ATOM 2029 C CA . ASP A 1 252 ? -24.101 1.651 7.943 1.00 74.81 252 ASP A CA 1
ATOM 2030 C C . ASP A 1 252 ? -24.586 1.212 9.329 1.00 74.81 252 ASP A C 1
ATOM 2032 O O . ASP A 1 252 ? -25.786 1.258 9.614 1.00 74.81 252 ASP A O 1
ATOM 2036 N N . LEU A 1 253 ? -23.662 0.922 10.255 1.00 69.31 253 LEU A N 1
ATOM 2037 C CA . LEU A 1 253 ? -24.008 0.691 11.661 1.00 69.31 253 LEU A CA 1
ATOM 2038 C C . LEU A 1 253 ? -24.682 1.907 12.306 1.00 69.31 253 LEU A C 1
ATOM 2040 O O . LEU A 1 253 ? -25.406 1.723 13.275 1.00 69.31 253 LEU A O 1
ATOM 2044 N N . TRP A 1 254 ? -24.499 3.131 11.809 1.00 65.44 254 TRP A N 1
ATOM 2045 C CA . TRP A 1 254 ? -25.225 4.306 12.305 1.00 65.44 254 TRP A CA 1
ATOM 2046 C C . TRP A 1 254 ? -26.611 4.500 11.677 1.00 65.44 254 TRP A C 1
ATOM 2048 O O . TRP A 1 254 ? -27.399 5.274 12.216 1.00 65.44 254 TRP A O 1
ATOM 2058 N N . HIS A 1 255 ? -26.913 3.866 10.542 1.00 64.06 255 HIS A N 1
ATOM 2059 C CA . HIS A 1 255 ? -28.212 4.002 9.870 1.00 64.06 255 HIS A CA 1
ATOM 2060 C C . HIS A 1 255 ? -29.287 3.062 10.436 1.00 64.06 255 HIS A C 1
ATOM 2062 O O . HIS A 1 255 ? -30.477 3.292 10.224 1.00 64.06 255 HIS A O 1
ATOM 2068 N N . HIS A 1 256 ? -28.900 2.033 11.189 1.00 58.56 256 HIS A N 1
ATOM 2069 C CA . HIS A 1 256 ? -29.845 1.144 11.858 1.00 58.56 256 HIS A CA 1
ATOM 2070 C C . HIS A 1 256 ? -30.254 1.702 13.234 1.00 58.56 256 HIS A C 1
ATOM 2072 O O . HIS A 1 256 ? -29.419 1.959 14.095 1.00 58.56 256 HIS A O 1
ATOM 2078 N N . ALA A 1 257 ? -31.559 1.866 13.473 1.00 49.44 257 ALA A N 1
ATOM 2079 C CA . ALA A 1 257 ? -32.091 2.448 14.715 1.00 49.44 257 ALA A CA 1
ATOM 2080 C C . ALA A 1 257 ? -31.754 1.639 15.991 1.00 49.44 257 ALA A C 1
ATOM 2082 O O . ALA A 1 257 ? -31.810 2.172 17.095 1.00 49.44 257 ALA A O 1
ATOM 2083 N N . THR A 1 258 ? -31.385 0.359 15.855 1.00 51.09 258 THR A N 1
ATOM 2084 C CA . THR A 1 258 ? -31.157 -0.582 16.969 1.00 51.09 258 THR A CA 1
ATOM 2085 C C . THR A 1 258 ? -29.693 -0.996 17.162 1.00 51.09 258 THR A C 1
ATOM 2087 O O . THR A 1 258 ? -29.316 -1.468 18.234 1.00 51.09 258 THR A O 1
ATOM 2090 N N . SER A 1 259 ? -28.821 -0.786 16.174 1.00 50.38 259 SER A N 1
ATOM 2091 C CA . SER A 1 259 ? -27.392 -1.162 16.218 1.00 50.38 259 SER A CA 1
ATOM 2092 C C . SER A 1 259 ? -26.581 -0.339 17.225 1.00 50.38 259 SER A C 1
ATOM 2094 O O . SER A 1 259 ? -25.526 -0.775 17.684 1.00 50.38 259 SER A O 1
ATOM 2096 N N . GLY A 1 260 ? -27.071 0.843 17.607 1.00 46.69 260 GLY A N 1
ATOM 2097 C CA . GLY A 1 260 ? -26.468 1.687 18.635 1.00 46.69 260 GLY A CA 1
ATOM 2098 C C . GLY A 1 260 ? -26.773 1.263 20.079 1.00 46.69 260 GLY A C 1
ATOM 2099 O O . GLY A 1 260 ? -26.127 1.738 21.011 1.00 46.69 260 GLY A O 1
ATOM 2100 N N . LEU A 1 261 ? -27.737 0.374 20.298 1.00 44.97 261 LEU A N 1
ATOM 2101 C CA . LEU A 1 261 ? -28.221 0.063 21.647 1.00 44.97 261 LEU A CA 1
ATOM 2102 C C . LEU A 1 261 ? -28.056 -1.407 22.024 1.00 44.97 261 LEU A C 1
ATOM 2104 O O . LEU A 1 261 ? -28.102 -1.745 23.202 1.00 44.97 261 LEU A O 1
ATOM 2108 N N . LEU A 1 262 ? -27.792 -2.281 21.053 1.00 44.06 262 LEU A N 1
ATOM 2109 C CA . LEU A 1 262 ? -27.526 -3.687 21.316 1.00 44.06 262 LEU A CA 1
ATOM 2110 C C . LEU A 1 262 ? -26.137 -3.847 21.961 1.00 44.06 262 LEU A C 1
ATOM 2112 O O . LEU A 1 262 ? -25.089 -3.797 21.311 1.00 44.06 262 LEU A O 1
ATOM 2116 N N . THR A 1 263 ? -26.124 -4.082 23.271 1.00 41.44 263 THR A N 1
ATOM 2117 C CA . THR A 1 263 ? -25.118 -4.942 23.903 1.00 41.44 263 THR A CA 1
ATOM 2118 C C . THR A 1 263 ? -24.966 -6.211 23.057 1.00 41.44 263 THR A C 1
ATOM 2120 O O . THR A 1 263 ? -25.952 -6.738 22.542 1.00 41.44 263 THR A O 1
ATOM 2123 N N . ALA A 1 264 ? -23.750 -6.757 22.935 1.00 39.25 264 ALA A N 1
ATOM 2124 C CA . ALA A 1 264 ? -23.536 -8.043 22.250 1.00 39.25 264 ALA A CA 1
ATOM 2125 C C . ALA A 1 264 ? -24.392 -9.190 22.850 1.00 39.25 264 ALA A C 1
ATOM 2127 O O . ALA A 1 264 ? -24.604 -10.211 22.206 1.00 39.25 264 ALA A O 1
ATOM 2128 N N . CYS A 1 265 ? -24.927 -8.983 24.059 1.00 34.72 265 CYS A N 1
ATOM 2129 C CA . CYS A 1 265 ? -25.856 -9.856 24.770 1.00 34.72 265 CYS A CA 1
ATOM 2130 C C . CYS A 1 265 ? -27.317 -9.362 24.757 1.00 34.72 265 CYS A C 1
ATOM 2132 O O . CYS A 1 265 ? -28.018 -9.585 25.735 1.00 34.72 265 CYS A O 1
ATOM 2134 N N . GLY A 1 266 ? -27.776 -8.675 23.706 1.00 31.48 266 GLY A N 1
ATOM 2135 C CA . GLY A 1 266 ? -29.162 -8.212 23.599 1.00 31.48 266 GLY A CA 1
ATOM 2136 C C . GLY A 1 266 ? -29.479 -7.051 24.547 1.00 31.48 266 GLY A C 1
ATOM 2137 O O . GLY A 1 266 ? -29.225 -7.088 25.750 1.00 31.48 266 GLY A O 1
ATOM 2138 N N . SER A 1 267 ? -30.042 -5.985 23.996 1.00 34.28 267 SER A N 1
ATOM 2139 C CA . SER A 1 267 ? -30.597 -4.910 24.807 1.00 34.28 267 SER A CA 1
ATOM 2140 C C . SER A 1 267 ? -31.951 -5.357 25.348 1.00 34.28 267 SER A C 1
ATOM 2142 O O . SER A 1 267 ? -32.898 -5.542 24.583 1.00 34.28 267 SER A O 1
ATOM 2144 N N . LEU A 1 268 ? -32.044 -5.519 26.668 1.00 37.34 268 LEU A N 1
ATOM 2145 C CA . LEU A 1 268 ? -33.296 -5.350 27.400 1.00 37.34 268 LEU A CA 1
ATOM 2146 C C . LEU A 1 268 ? -33.662 -3.864 27.301 1.00 37.34 268 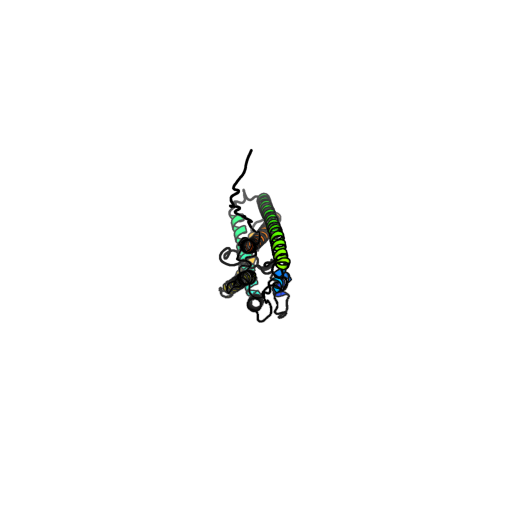LEU A C 1
ATOM 2148 O O . LEU A 1 268 ? -33.354 -3.067 28.185 1.00 37.34 268 LEU A O 1
ATOM 2152 N N . HIS A 1 269 ? -34.288 -3.480 26.191 1.00 39.75 269 HIS A N 1
ATOM 2153 C CA . HIS A 1 269 ? -35.019 -2.227 26.148 1.00 39.75 269 HIS A CA 1
ATOM 2154 C C . HIS A 1 269 ? -36.259 -2.395 27.014 1.00 39.75 269 HIS A C 1
ATOM 2156 O O . HIS A 1 269 ? -37.239 -3.009 26.597 1.00 39.75 269 HIS A O 1
ATOM 2162 N N . PHE A 1 270 ? -36.219 -1.825 28.217 1.00 34.31 270 PHE A N 1
ATOM 2163 C CA . PHE A 1 270 ? -37.439 -1.276 28.781 1.00 34.31 270 PHE A CA 1
ATOM 2164 C C . PHE A 1 270 ? -37.915 -0.229 27.782 1.00 34.31 270 PHE A C 1
ATOM 2166 O O . PHE A 1 270 ? -37.228 0.755 27.511 1.00 34.31 270 PHE A O 1
ATOM 2173 N N . SER A 1 271 ? -39.029 -0.540 27.133 1.00 33.03 271 SER A N 1
ATOM 2174 C CA . SER A 1 271 ? -39.797 0.411 26.353 1.00 33.03 271 SER A CA 1
ATOM 2175 C C . SER A 1 271 ? -40.158 1.521 27.328 1.00 33.03 271 SER A C 1
ATOM 2177 O O . SER A 1 271 ? -40.980 1.306 28.214 1.00 33.03 271 SER A O 1
ATOM 2179 N N . ASP A 1 272 ? -39.507 2.674 27.223 1.00 36.34 272 ASP A N 1
ATOM 2180 C CA . ASP A 1 272 ? -39.979 3.866 27.914 1.00 36.34 272 ASP A CA 1
ATOM 2181 C C . ASP A 1 272 ? -41.177 4.365 27.102 1.00 36.34 272 ASP A C 1
ATOM 2183 O O . ASP A 1 272 ? -41.082 5.226 26.230 1.00 36.34 272 ASP A O 1
ATOM 2187 N N . SER A 1 273 ? -42.309 3.688 27.294 1.00 37.56 273 SER A N 1
ATOM 2188 C CA . SER A 1 273 ? -43.611 4.158 26.859 1.00 37.56 273 SER A CA 1
ATOM 2189 C C . SER A 1 273 ? -43.989 5.331 27.756 1.00 37.56 273 SER A C 1
ATOM 2191 O O . SER A 1 273 ? -44.697 5.165 28.748 1.00 37.56 273 SER A O 1
ATOM 2193 N N . SER A 1 274 ? -43.488 6.515 27.420 1.00 42.44 274 SER A N 1
ATOM 2194 C CA . SER A 1 274 ? -44.086 7.775 27.852 1.00 42.44 274 SER A CA 1
ATOM 2195 C C . SER A 1 274 ? -44.355 8.672 26.643 1.00 42.44 274 SER A C 1
ATOM 2197 O O . SER A 1 274 ? -43.999 9.848 26.632 1.00 42.44 274 SER A O 1
ATOM 2199 N N . ASP A 1 275 ? -45.025 8.118 25.634 1.00 35.25 275 ASP A N 1
ATOM 2200 C CA . ASP A 1 275 ? -45.926 8.923 24.812 1.00 35.25 275 ASP A CA 1
ATOM 2201 C C . ASP A 1 275 ? -47.190 9.144 25.644 1.00 35.25 275 ASP A C 1
ATOM 2203 O O . ASP A 1 275 ? -48.150 8.379 25.609 1.00 35.25 275 ASP A O 1
ATOM 2207 N N . SER A 1 276 ? -47.122 10.165 26.491 1.00 40.44 276 SER A N 1
ATOM 2208 C CA . SER A 1 276 ? -48.282 10.756 27.136 1.00 40.44 276 SER A CA 1
ATOM 2209 C C . SER A 1 276 ? -48.588 12.054 26.400 1.00 40.44 276 SER A C 1
ATOM 2211 O O . SER A 1 276 ? -48.312 13.126 26.925 1.00 40.44 276 SER A O 1
ATOM 2213 N N . ASP A 1 277 ? -49.151 11.941 25.199 1.00 33.19 277 ASP A N 1
ATOM 2214 C CA . ASP A 1 277 ? -50.040 12.968 24.663 1.00 33.19 277 ASP A CA 1
ATOM 2215 C C . ASP A 1 277 ? -51.438 12.353 24.625 1.00 33.19 277 ASP A C 1
ATOM 2217 O O . ASP A 1 277 ? -51.775 11.486 23.822 1.00 33.19 277 ASP A O 1
ATOM 2221 N N . SER A 1 278 ? -52.214 12.757 25.621 1.00 38.09 278 SER A N 1
ATOM 2222 C CA . SER A 1 278 ? -53.611 12.432 25.839 1.00 38.09 278 SER A CA 1
ATOM 2223 C C . SER A 1 278 ? -54.469 12.875 24.651 1.00 38.09 278 SER A C 1
ATOM 2225 O O . SER A 1 278 ? -54.706 14.071 24.483 1.00 38.09 278 SER A O 1
ATOM 2227 N N . GLU A 1 279 ? -54.998 11.928 23.877 1.00 37.66 279 GLU A N 1
ATOM 2228 C CA . GLU A 1 279 ? -56.230 12.152 23.116 1.00 37.66 279 GLU A CA 1
ATOM 2229 C C . GLU A 1 279 ? -57.398 12.203 24.110 1.00 37.66 279 GLU A C 1
ATOM 2231 O O . GLU A 1 279 ? -57.858 11.188 24.632 1.00 37.66 279 GLU A O 1
ATOM 2236 N N . SER A 1 280 ? -57.851 13.417 24.421 1.00 38.25 280 SER A N 1
ATOM 2237 C CA . SER A 1 280 ? -59.104 13.656 25.129 1.00 38.25 280 SER A CA 1
ATOM 2238 C C . SER A 1 280 ? -60.273 13.451 24.162 1.00 38.25 280 SER A C 1
ATOM 2240 O O . SER A 1 280 ? -60.654 14.369 23.435 1.00 38.25 280 SER A O 1
ATOM 2242 N N . THR A 1 281 ? -60.852 12.255 24.151 1.00 39.53 281 THR A N 1
ATOM 2243 C CA . THR A 1 281 ? -62.227 12.041 23.684 1.00 39.53 281 THR A CA 1
ATOM 2244 C C . THR A 1 281 ? -63.144 12.070 24.901 1.00 39.53 281 THR A C 1
ATOM 2246 O O . THR A 1 281 ? -63.335 11.055 25.568 1.00 39.53 281 THR A O 1
ATOM 2249 N N . GLU A 1 282 ? -63.665 13.254 25.222 1.00 38.09 282 GLU A N 1
ATOM 2250 C CA . GLU A 1 282 ? -64.855 13.383 26.064 1.00 38.09 282 GLU A CA 1
ATOM 2251 C C . GLU A 1 282 ? -66.084 13.110 25.190 1.00 38.09 282 GLU A C 1
ATOM 2253 O O . GLU A 1 282 ? -66.547 13.975 24.446 1.00 38.09 282 GLU A O 1
ATOM 2258 N N . ASP A 1 283 ? -66.600 11.885 25.284 1.00 38.19 283 ASP A N 1
ATOM 2259 C CA . ASP A 1 283 ? -67.985 11.575 24.940 1.00 38.19 283 ASP A CA 1
ATOM 2260 C C . ASP A 1 283 ? -68.893 12.341 25.908 1.00 38.19 283 ASP A C 1
ATOM 2262 O O . ASP A 1 283 ? -68.958 12.041 27.101 1.00 38.19 283 ASP A O 1
ATOM 2266 N N . THR A 1 284 ? -69.585 13.353 25.388 1.00 40.38 284 THR A N 1
ATOM 2267 C CA . THR A 1 284 ? -70.679 14.025 26.095 1.00 40.38 284 THR A CA 1
ATOM 2268 C C . THR A 1 284 ? -71.993 13.578 25.461 1.00 40.38 284 THR A C 1
ATOM 2270 O O . THR A 1 284 ? -72.522 14.235 24.570 1.00 40.38 284 THR A O 1
ATOM 2273 N N . GLU A 1 285 ? -72.514 12.437 25.909 1.00 40.59 285 GLU A N 1
ATOM 2274 C CA . GLU A 1 285 ? -73.941 12.129 25.807 1.00 40.59 285 GLU A CA 1
ATOM 2275 C C . GLU A 1 285 ? -74.561 12.341 27.192 1.00 40.59 285 GLU A C 1
ATOM 2277 O O . GLU A 1 285 ? -74.404 11.527 28.101 1.00 40.59 285 GLU A O 1
ATOM 2282 N N . ALA A 1 286 ? -75.246 13.470 27.357 1.00 42.84 286 ALA A N 1
ATOM 2283 C CA . ALA A 1 286 ? -76.257 13.648 28.385 1.00 42.84 286 ALA A CA 1
ATOM 2284 C C . ALA A 1 286 ? -77.378 14.507 27.797 1.00 42.84 286 ALA A C 1
ATOM 2286 O O . ALA A 1 286 ? -77.158 15.618 27.322 1.00 42.84 286 ALA A O 1
ATOM 2287 N N . GLU A 1 287 ? -78.550 13.892 27.781 1.00 42.41 287 GLU A N 1
ATOM 2288 C CA . GLU A 1 287 ? -79.836 14.371 27.305 1.00 42.41 287 GLU A CA 1
ATOM 2289 C C . GLU A 1 287 ? -80.263 15.654 28.036 1.00 42.41 287 GLU A C 1
ATOM 2291 O O . GLU A 1 287 ? -80.316 15.673 29.265 1.00 42.41 287 GLU A O 1
ATOM 2296 N N . ASP A 1 288 ? -80.628 16.692 27.279 1.00 39.47 288 ASP A N 1
ATOM 2297 C CA . ASP A 1 288 ? -81.459 17.795 27.770 1.00 39.47 288 ASP A CA 1
ATOM 2298 C C . ASP A 1 288 ? -82.913 17.511 27.368 1.00 39.47 288 ASP A C 1
ATOM 2300 O O . ASP A 1 288 ? -83.243 17.384 26.185 1.00 39.47 288 ASP A O 1
ATOM 2304 N N . ILE A 1 289 ? -83.768 17.393 28.381 1.00 44.47 289 ILE A N 1
ATOM 2305 C CA . ILE A 1 289 ? -85.226 17.339 28.280 1.00 44.47 289 ILE A CA 1
ATOM 2306 C C . ILE A 1 289 ? -85.788 18.675 28.798 1.00 44.47 289 ILE A C 1
ATOM 2308 O O . ILE A 1 289 ? -85.434 19.085 29.903 1.00 44.47 289 ILE A O 1
ATOM 2312 N N . ASP A 1 290 ? -86.701 19.244 27.994 1.00 41.22 290 ASP A N 1
ATOM 2313 C CA . ASP A 1 290 ? -87.740 20.264 28.270 1.00 41.22 290 ASP A CA 1
ATOM 2314 C C . ASP A 1 290 ? -87.269 21.714 28.585 1.00 41.22 290 ASP A C 1
ATOM 2316 O O . ASP A 1 290 ? -86.253 21.933 29.229 1.00 41.22 290 ASP A O 1
ATOM 2320 N N . ASP A 1 291 ? -87.890 22.815 28.129 1.00 35.66 291 ASP A N 1
ATOM 2321 C CA . ASP A 1 291 ? -89.314 23.122 27.934 1.00 35.66 291 ASP A CA 1
ATOM 2322 C C . ASP A 1 291 ? -89.521 24.422 27.095 1.00 35.66 291 ASP A C 1
ATOM 2324 O O . ASP A 1 291 ? -88.642 25.280 27.020 1.00 35.66 291 ASP A O 1
ATOM 2328 N N . GLU A 1 292 ? -90.728 24.560 26.528 1.00 37.88 292 GLU A N 1
ATOM 2329 C CA . GLU A 1 292 ? -91.530 25.784 26.256 1.00 37.88 292 GLU A CA 1
ATOM 2330 C C . GLU A 1 292 ? -90.888 27.108 25.743 1.00 37.88 292 GLU A C 1
ATOM 2332 O O . GLU A 1 292 ? -90.341 27.898 26.512 1.00 37.88 292 GLU A O 1
ATOM 2337 N N . HIS A 1 293 ? -91.130 27.456 24.463 1.00 36.75 293 HIS A N 1
ATOM 2338 C CA . HIS A 1 293 ? -92.046 28.537 24.006 1.00 36.75 293 HIS A CA 1
ATOM 2339 C C . HIS A 1 293 ? -91.975 28.807 22.493 1.00 36.75 293 HIS A C 1
ATOM 2341 O O . HIS A 1 293 ? -90.858 28.911 21.938 1.00 36.75 293 HIS A O 1
#

Sequence (293 aa):
MSDLYIYLLANVVDETAPFTFKASDLELVAVEPSVVPPAVMSSRYPYAELSFFAIDDGRYSLVGQQWMLLKWFISKHSAKLHAANERGRLRMELGWLADLRAIPNAHLNLDRLIKEAQEERDEIRASLYTMRQRINDDLDVVRAKRNQRITKDYRSGIPKFNALTTAITYALLQDLSGNIETVRGIVDRPQPNPLTLNGMQVSVLGQIADGRSREAQAKIRKYFKIKHESFSMKRKIDVLRWNDTLLGNEIDLWHHATSGLLTACGSLHFSDSSDSDSESTEDTEAEDIDDEH

Foldseek 3Di:
DAVQQLLLCPPCQPVFQQQLFHVCLLPVDDPDDLFDDVCRDCVFPPVGGLVLQLQDRHNPHPLSVLSSLLSCLCVVCVVLSNQSSLVSLLVVLVVVLVVQVVDPPVRRDLVVLLVVLVVLLVVLVVVLVVLVVVLVVLVVVVVVLSVVCCVPPVVVHNPSFALLSVLRVVLSSRSSVRSSVSSCVSVVDDGPDPVVSVVSVVVSVCSLVPVDDPVSSVSSVSSSVSVSSSSSSVSSVSSSVSRVVSSVVSVVCSVDPCRGQDGPPGDPDPPPPPPPPDPDDDDDDDDDDDDDD

Secondary structure (DSSP, 8-state):
--TTSGGGGTT-TTTSPPP-S-HHHHHSS-S---S--HHHHHHSSSSS-GGGGT---STTSHHHHHHHHHHHHHHHTHHHHHHHHHHHHHHHHHHHHHHHHHS-GGG--HHHHHHHHHHHHHHHHHHHHHHHHHHHHHHHHHHHHHHHHHHHT-TT---SS-HHHHHHHHHHHHHHHHHHHHHHHHHHSPPPPHHHHHHHHHHHHHHHHTT--HHHHHHHHHHHHHHHHHHHHHHHHHHHHHHHHHHHHHHHHHHSTTTTT--TT----------------------------

pLDDT: mean 73.54, std 17.41, range [31.48, 97.25]

Radius of gyration: 29.33 Å; chains: 1; bounding box: 116×49×68 Å